Protein AF-A0A3Q0FCJ5-F1 (afdb_monomer)

Organism: Vigna radiata var. radiata (NCBI:txid3916)

Mean predicted aligned error: 19.79 Å

Sequence (267 aa):
MENKIVESIERLSPKETISISSEVVDFRGIGKVEKELIPLFEEFCSLYPSLIDIKKKRSRRFIEWAFTALGRVLHFLNTKKEGDMDDDACNYLQTLWEELEISGFDLSWLKPRVDRALEMKKLEKDMTNLEMEVKTSMTKLIEAKVNLEITRRLVKLKESFEECDLDAEIRYDLVKRISHKETLEDAFEISAVRVTEAVKDKVEHLKEKLAMVQSDLDEALKVNSKLNIELQDLGVAHADCEKKQEDLATQLRLFSLFDSGFRTATF

Solvent-accessible surface area (backbone atoms only — not comparable to full-atom values): 15454 Å² total; per-residue (Å²): 135,85,91,76,90,87,84,81,82,82,88,85,80,80,83,77,70,75,80,68,79,70,54,60,40,69,51,93,82,43,36,69,37,52,53,86,44,47,65,58,49,56,53,48,44,68,78,39,56,70,68,59,57,58,64,80,82,53,55,60,71,57,47,25,50,38,53,46,33,47,44,52,45,52,50,47,65,74,68,53,51,91,87,71,62,48,72,68,54,45,54,49,51,50,52,38,46,60,59,33,62,74,58,71,66,90,48,80,85,53,46,65,60,52,52,49,64,55,46,52,51,53,52,52,53,52,49,55,52,49,52,52,52,50,54,53,50,52,52,53,52,52,52,52,53,52,51,51,52,53,51,52,52,52,51,55,53,55,72,67,58,70,91,67,95,65,57,72,70,57,47,54,56,47,51,54,50,49,53,55,44,53,58,49,51,54,52,48,51,56,50,50,52,53,52,52,50,57,51,48,55,53,51,53,53,50,49,54,52,50,53,52,55,50,52,53,51,52,52,50,52,52,53,50,55,51,52,54,51,53,52,51,54,51,51,52,53,48,54,54,49,53,51,52,51,53,53,51,52,51,52,53,52,53,50,53,53,52,57,54,54,56,66,70,65,73,123

Radius of gyration: 37.6 Å; Cα contacts (8 Å, |Δi|>4): 79; chains: 1; bounding box: 104×60×112 Å

Foldseek 3Di:
DDPDDDPPPPDDDDPPPVPPPQQWDQAVLLGTEGPVCNVVCVVVCVVCVQLVVLVVPDDSVLSVQLVNLVSVLVCLLVPDDLVNDDPVSLVVNVVSVVSNVVSPGPCVVVVVSNVVSNVSVVVVVVVVVVVVVVVVVVVVVVVVVVVVVVVVVVVVVVVVDDDDPDDPVVVVVVVVVVVVVVVVVVVVVVVVVVVVVVVVVVVVVVVVVVVVVVVVVVVVVVVVVVVVVVVVVVVVVVVVVVVVVVVVVVVVVVVVVVVVVVVVPPD

Secondary structure (DSSP, 8-state):
----SSSSSSS-S----------EEE-TTS-EEEGGGHHHHHHHHHH-THHHHGGGTS-HHHHHHHHHHHHHHHHHHHHS-TTS--HHHHHHHHHHHHHHHTT----TTTHHHHHHHHHHHHHHHHHHHHHHHHHHHHHHHHHHHHHHHHHHHHHHHHHT-------HHHHHHHHHHHHHHHHHHHHHHHHHHHHHHHHHHHHHHHHHHHHHHHHHHHHHHHHHHHHHHHHHHHHHHHHHHHHHHHHHHHHHHHHHHHHHHHHHS--

Structure (mmCIF, N/CA/C/O backbone):
data_AF-A0A3Q0FCJ5-F1
#
_entry.id   AF-A0A3Q0FCJ5-F1
#
loop_
_atom_site.group_PDB
_atom_site.id
_atom_site.type_symbol
_atom_site.label_atom_id
_atom_site.label_alt_id
_atom_site.label_comp_id
_atom_site.label_asym_id
_atom_site.label_entity_id
_atom_site.label_seq_id
_atom_site.pdbx_PDB_ins_code
_atom_site.Cartn_x
_atom_site.Cartn_y
_atom_site.Cartn_z
_atom_site.occupancy
_atom_site.B_iso_or_equiv
_atom_site.auth_seq_id
_atom_site.auth_comp_id
_atom_site.auth_asym_id
_atom_site.auth_atom_id
_atom_site.pdbx_PDB_model_num
ATOM 1 N N . MET A 1 1 ? 37.393 49.132 10.619 1.00 38.38 1 MET A N 1
ATOM 2 C CA . MET A 1 1 ? 37.462 48.737 9.201 1.00 38.38 1 MET A CA 1
ATOM 3 C C . MET A 1 1 ? 37.761 47.253 9.174 1.00 38.38 1 MET A C 1
ATOM 5 O O . MET A 1 1 ? 38.783 46.856 9.704 1.00 38.38 1 MET A O 1
ATOM 9 N N . GLU A 1 2 ? 36.795 46.485 8.671 1.00 39.25 2 GLU A N 1
ATOM 10 C CA . GLU A 1 2 ? 36.976 45.182 8.017 1.00 39.25 2 GLU A CA 1
ATOM 11 C C . GLU A 1 2 ? 37.691 44.067 8.798 1.00 39.25 2 GLU A C 1
ATOM 13 O O . GLU A 1 2 ? 38.848 43.757 8.566 1.00 39.25 2 GLU A O 1
ATOM 18 N N . ASN A 1 3 ? 36.921 43.368 9.635 1.00 36.72 3 ASN A N 1
ATOM 19 C CA . ASN A 1 3 ? 36.887 41.905 9.576 1.00 36.72 3 ASN A CA 1
ATOM 20 C C . ASN A 1 3 ? 35.417 41.483 9.540 1.00 36.72 3 ASN A C 1
ATOM 22 O O . ASN A 1 3 ? 34.730 41.334 10.548 1.00 36.72 3 ASN A O 1
ATOM 26 N N . LYS A 1 4 ? 34.932 41.478 8.298 1.00 40.50 4 LYS A N 1
ATOM 27 C CA . LYS A 1 4 ? 33.589 41.174 7.826 1.00 40.50 4 LYS A CA 1
ATOM 28 C C . LYS A 1 4 ? 33.432 39.652 7.683 1.00 40.50 4 LYS A C 1
ATOM 30 O O . LYS A 1 4 ? 34.197 39.032 6.961 1.00 40.50 4 LYS A O 1
ATOM 35 N N . ILE A 1 5 ? 32.333 39.135 8.230 1.00 44.34 5 ILE A N 1
ATOM 36 C CA . ILE A 1 5 ? 31.401 38.244 7.513 1.00 44.34 5 ILE A CA 1
ATOM 37 C C . ILE A 1 5 ? 31.931 36.844 7.131 1.00 44.34 5 ILE A C 1
ATOM 39 O O . ILE A 1 5 ? 31.850 36.479 5.967 1.00 44.34 5 ILE A O 1
ATOM 43 N N . VAL A 1 6 ? 32.394 36.012 8.078 1.00 40.50 6 VAL A N 1
ATOM 44 C CA . VAL A 1 6 ? 32.468 34.540 7.843 1.00 40.50 6 VAL A CA 1
ATOM 45 C C . VAL A 1 6 ? 32.117 33.687 9.083 1.00 40.50 6 VAL A C 1
ATOM 47 O O . VAL A 1 6 ? 32.399 32.501 9.107 1.00 40.50 6 VAL A O 1
ATOM 50 N N . GLU A 1 7 ? 31.459 34.213 10.123 1.00 41.16 7 GLU A N 1
ATOM 51 C CA . GLU A 1 7 ? 31.161 33.370 11.306 1.00 41.16 7 GLU A CA 1
ATOM 52 C C . GLU A 1 7 ? 29.801 33.651 11.960 1.00 41.16 7 GLU A C 1
ATOM 54 O O . GLU A 1 7 ? 29.650 33.671 13.178 1.00 41.16 7 GLU A O 1
ATOM 59 N N . SER A 1 8 ? 28.773 33.927 11.153 1.00 38.16 8 SER A N 1
ATOM 60 C CA . SER A 1 8 ? 27.424 34.213 11.681 1.00 38.16 8 SER A CA 1
ATOM 61 C C . SER A 1 8 ? 26.276 33.641 10.844 1.00 38.16 8 SER A C 1
ATOM 63 O O . SER A 1 8 ? 25.183 34.194 10.854 1.00 38.16 8 SER A O 1
ATOM 65 N N . ILE A 1 9 ? 26.502 32.534 10.124 1.00 36.00 9 ILE A N 1
ATOM 66 C CA . ILE A 1 9 ? 25.425 31.817 9.403 1.00 36.00 9 ILE A CA 1
ATOM 67 C C . ILE A 1 9 ? 25.278 30.357 9.874 1.00 36.00 9 ILE A C 1
ATOM 69 O O . ILE A 1 9 ? 24.372 29.648 9.452 1.00 36.00 9 ILE A O 1
ATOM 73 N N . GLU A 1 10 ? 26.074 29.907 10.846 1.00 43.28 10 GLU A N 1
ATOM 74 C CA . GLU A 1 10 ? 25.721 28.707 11.601 1.00 43.28 10 GLU A CA 1
ATOM 75 C C . GLU A 1 10 ? 24.845 29.099 12.791 1.00 43.28 10 GLU A C 1
ATOM 77 O O . GLU A 1 10 ? 25.279 29.837 13.672 1.00 43.28 10 GLU A O 1
ATOM 82 N N . ARG A 1 11 ? 23.640 28.521 12.831 1.00 37.78 11 ARG A N 1
ATOM 83 C CA . ARG A 1 11 ? 22.616 28.614 13.889 1.00 37.78 11 ARG A CA 1
ATOM 84 C C . ARG A 1 11 ? 21.654 29.787 13.741 1.00 37.78 11 ARG A C 1
ATOM 86 O O . ARG A 1 11 ? 21.685 30.715 14.535 1.00 37.78 11 ARG A O 1
ATOM 93 N N . LEU A 1 12 ? 20.732 29.669 12.788 1.00 35.59 12 LEU A N 1
ATOM 94 C CA . LEU A 1 12 ? 19.336 30.095 12.954 1.00 35.59 12 LEU A CA 1
ATOM 95 C C . LEU A 1 12 ? 18.492 29.550 11.792 1.00 35.59 12 LEU A C 1
ATOM 97 O O . LEU A 1 12 ? 18.429 30.152 10.728 1.00 35.59 12 LEU A O 1
ATOM 101 N N . SER A 1 13 ? 17.839 28.408 12.008 1.00 35.84 13 SER A N 1
ATOM 102 C CA . SER A 1 13 ? 16.392 28.288 11.783 1.00 35.84 13 SER A CA 1
ATOM 103 C C . SER A 1 13 ? 15.873 27.000 12.441 1.00 35.84 13 SER A C 1
ATOM 105 O O . SER A 1 13 ? 16.618 26.019 12.507 1.00 35.84 13 SER A O 1
ATOM 107 N N . PRO A 1 14 ? 14.666 27.012 13.027 1.00 37.94 14 PRO A N 1
ATOM 108 C CA . PRO A 1 14 ? 14.339 26.196 14.181 1.00 37.94 14 PRO A CA 1
ATOM 109 C C . PRO A 1 14 ? 14.004 24.759 13.809 1.00 37.94 14 PRO A C 1
ATOM 111 O O . PRO A 1 14 ? 13.167 24.483 12.954 1.00 37.94 14 PRO A O 1
ATOM 114 N N . LYS A 1 15 ? 14.564 23.844 14.598 1.00 39.12 15 LYS A N 1
ATOM 115 C CA . LYS A 1 15 ? 13.846 22.649 15.024 1.00 39.12 15 LYS A CA 1
ATOM 116 C C . LYS A 1 15 ? 12.562 23.147 15.698 1.00 39.12 15 LYS A C 1
ATOM 118 O O . LYS A 1 15 ? 12.557 23.430 16.893 1.00 39.12 15 LYS A O 1
ATOM 123 N N . GLU A 1 16 ? 11.482 23.289 14.940 1.00 35.72 16 GLU A N 1
ATOM 124 C CA . GLU A 1 16 ? 10.131 23.257 15.496 1.00 35.72 16 GLU A CA 1
ATOM 125 C C . GLU A 1 16 ? 9.867 21.817 15.943 1.00 35.72 16 GLU A C 1
ATOM 127 O O . GLU A 1 16 ? 9.044 21.086 15.405 1.00 35.72 16 GLU A O 1
ATOM 132 N N . THR A 1 17 ? 10.598 21.381 16.968 1.00 34.72 17 THR A N 1
ATOM 133 C CA . THR A 1 17 ? 10.012 20.464 17.927 1.00 34.72 17 THR A CA 1
ATOM 134 C C . THR A 1 17 ? 8.916 21.275 18.582 1.00 34.72 17 THR A C 1
ATOM 136 O O . THR A 1 17 ? 9.180 22.051 19.504 1.00 34.72 17 THR A O 1
ATOM 139 N N . ILE A 1 18 ? 7.703 21.153 18.044 1.00 39.72 18 ILE A N 1
ATOM 140 C CA . ILE A 1 18 ? 6.492 21.476 18.776 1.00 39.72 18 ILE A CA 1
ATOM 141 C C . ILE A 1 18 ? 6.638 20.688 20.072 1.00 39.72 18 ILE A C 1
ATOM 143 O O . ILE A 1 18 ? 6.510 19.466 20.104 1.00 39.72 18 ILE A O 1
ATOM 147 N N . SER A 1 19 ? 7.029 21.391 21.130 1.00 41.56 19 SER A N 1
ATOM 148 C CA . SER A 1 19 ? 6.936 20.894 22.487 1.00 41.56 19 SER A CA 1
ATOM 149 C C . SER A 1 19 ? 5.443 20.892 22.782 1.00 41.56 19 SER A C 1
ATOM 151 O O . SER A 1 19 ? 4.912 21.812 23.403 1.00 41.56 19 SER A O 1
ATOM 153 N N . ILE A 1 20 ? 4.738 19.908 22.218 1.00 43.66 20 ILE A N 1
ATOM 154 C CA . ILE A 1 20 ? 3.407 19.550 22.665 1.00 43.66 20 ILE A CA 1
ATOM 155 C C . ILE A 1 20 ? 3.663 19.067 24.082 1.00 43.66 20 ILE A C 1
ATOM 157 O O . ILE A 1 20 ? 4.219 17.993 24.303 1.00 43.66 20 ILE A O 1
ATOM 161 N N . SER A 1 21 ? 3.352 19.914 25.057 1.00 46.16 21 SER A N 1
ATOM 162 C CA . SER A 1 21 ? 3.130 19.461 26.420 1.00 46.16 21 SER A CA 1
ATOM 163 C C . SER A 1 21 ? 1.997 18.444 26.327 1.00 46.16 21 SER A C 1
ATOM 165 O O . SER A 1 21 ? 0.831 18.836 26.371 1.00 46.16 21 SER A O 1
ATOM 167 N N . SER A 1 22 ? 2.335 17.170 26.102 1.00 61.16 22 SER A N 1
ATOM 168 C CA . SER A 1 22 ? 1.371 16.097 25.900 1.00 61.16 22 SER A CA 1
ATOM 169 C C . SER A 1 22 ? 0.693 15.827 27.234 1.00 61.16 22 SER A C 1
ATOM 171 O O . SER A 1 22 ? 1.134 15.057 28.087 1.00 61.16 22 SER A O 1
ATOM 173 N N . GLU A 1 23 ? -0.376 16.578 27.469 1.00 81.62 23 GLU A N 1
ATOM 174 C CA . GLU A 1 23 ? -1.250 16.373 28.605 1.00 81.62 23 GLU A CA 1
ATOM 175 C C . GLU A 1 23 ? -1.801 14.948 28.489 1.00 81.62 23 GLU A C 1
ATOM 177 O O . GLU A 1 23 ? -2.526 14.618 27.549 1.00 81.62 23 GLU A O 1
ATOM 182 N N . VAL A 1 24 ? -1.398 14.077 29.412 1.00 83.06 24 VAL A N 1
ATOM 183 C CA . VAL A 1 24 ? -1.887 12.700 29.472 1.00 83.06 24 VAL A CA 1
ATOM 184 C C . VAL A 1 24 ? -3.067 12.620 30.429 1.00 83.06 24 VAL A C 1
ATOM 186 O O . VAL A 1 24 ? -2.979 13.043 31.584 1.00 83.06 24 VAL A O 1
ATOM 189 N N . VAL A 1 25 ? -4.174 12.057 29.960 1.00 85.25 25 VAL A N 1
ATOM 190 C CA . VAL A 1 25 ? -5.423 11.924 30.718 1.00 85.25 25 VAL A CA 1
ATOM 191 C C . VAL A 1 25 ? -5.829 10.455 30.808 1.00 85.25 25 VAL A C 1
ATOM 193 O O . VAL A 1 25 ? -5.440 9.639 29.974 1.00 85.25 25 VAL A O 1
ATOM 196 N N . ASP A 1 26 ? -6.566 10.090 31.859 1.00 84.94 26 ASP A N 1
ATOM 197 C CA . ASP A 1 26 ? -7.050 8.716 32.021 1.00 84.94 26 ASP A CA 1
ATOM 198 C C . ASP A 1 26 ? -8.264 8.468 31.118 1.00 84.94 26 ASP A C 1
ATOM 200 O O . ASP A 1 26 ? -9.309 9.103 31.275 1.00 84.94 26 ASP A O 1
ATOM 204 N N . PHE A 1 27 ? -8.140 7.532 30.179 1.00 83.06 27 PHE A N 1
ATOM 205 C CA . PHE A 1 27 ? -9.210 7.195 29.243 1.00 83.06 27 PHE A CA 1
ATOM 206 C C . PHE A 1 27 ? -10.042 6.011 29.747 1.00 83.06 27 PHE A C 1
ATOM 208 O O . PHE A 1 27 ? -9.627 4.863 29.638 1.00 83.06 27 PHE A O 1
ATOM 215 N N . ARG A 1 28 ? -11.238 6.238 30.310 1.00 79.19 28 ARG A N 1
ATOM 216 C CA . ARG A 1 28 ? -12.163 5.166 30.773 1.00 79.19 28 ARG A CA 1
ATOM 217 C C . ARG A 1 28 ? -11.493 4.071 31.635 1.00 79.19 28 ARG A C 1
ATOM 219 O O . ARG A 1 28 ? -11.847 2.888 31.539 1.00 79.19 28 ARG A O 1
ATOM 226 N N . GLY A 1 29 ? -10.500 4.434 32.448 1.00 75.56 29 GLY A N 1
ATOM 227 C CA . GLY A 1 29 ? -9.744 3.499 33.291 1.00 75.56 29 GLY A CA 1
ATOM 228 C C . GLY A 1 29 ? -8.831 2.534 32.521 1.00 75.56 29 GLY A C 1
ATOM 229 O O . GLY A 1 29 ? -8.406 1.524 33.080 1.00 75.56 29 GLY A O 1
ATOM 230 N N . ILE A 1 30 ? -8.568 2.804 31.238 1.00 74.81 30 ILE A N 1
ATOM 231 C CA . ILE A 1 30 ? -7.523 2.165 30.418 1.00 74.81 30 ILE A CA 1
ATOM 232 C C . ILE A 1 30 ? -6.156 2.680 30.862 1.00 74.81 30 ILE A C 1
ATOM 234 O O . ILE A 1 30 ? -5.190 1.934 30.775 1.00 74.81 30 ILE A O 1
ATOM 238 N N . GLY A 1 31 ? -6.109 3.889 31.430 1.00 79.00 31 GLY A N 1
ATOM 239 C CA . GLY A 1 31 ? -4.931 4.526 31.977 1.00 79.00 31 GLY A CA 1
ATOM 240 C C . GLY A 1 31 ? -4.498 5.758 31.191 1.00 79.00 31 GLY A C 1
ATOM 241 O O . GLY A 1 31 ? -5.275 6.310 30.413 1.00 79.00 31 GLY A O 1
ATOM 242 N N . LYS A 1 32 ? -3.280 6.239 31.462 1.00 85.12 32 LYS A N 1
ATOM 243 C CA . LYS A 1 32 ? -2.804 7.531 30.946 1.00 85.12 32 LYS A CA 1
ATOM 244 C C . LYS A 1 32 ? -2.479 7.438 29.456 1.00 85.12 32 LYS A C 1
ATOM 246 O O . LYS A 1 32 ? -1.529 6.755 29.088 1.00 85.12 32 LYS A O 1
ATOM 251 N N . VAL A 1 33 ? -3.229 8.166 28.637 1.00 83.31 33 VAL A N 1
ATOM 252 C CA . VAL A 1 33 ? -2.998 8.313 27.193 1.00 83.31 33 VAL A CA 1
ATOM 253 C C . VAL A 1 33 ? -2.965 9.790 26.820 1.00 83.31 33 VAL A C 1
ATOM 255 O O . VAL A 1 33 ? -3.477 10.633 27.557 1.00 83.31 33 VAL A O 1
ATOM 258 N N . GLU A 1 34 ? -2.345 10.120 25.692 1.00 84.88 34 GLU A N 1
ATOM 259 C CA . GLU A 1 34 ? -2.270 11.500 25.207 1.00 84.88 34 GLU A CA 1
ATOM 260 C C . GLU A 1 34 ? -3.674 12.033 24.890 1.00 84.88 34 GLU A C 1
ATOM 262 O O . GLU A 1 34 ? -4.483 11.370 24.236 1.00 84.88 34 GLU A O 1
ATOM 267 N N . LYS A 1 35 ? -3.975 13.242 25.371 1.00 85.56 35 LYS A N 1
ATOM 268 C CA . LYS A 1 35 ? -5.309 13.854 25.285 1.00 85.56 35 LYS A CA 1
ATOM 269 C C . LYS A 1 35 ? -5.819 14.028 23.855 1.00 85.56 35 LYS A C 1
ATOM 271 O O . LYS A 1 35 ? -7.018 13.915 23.622 1.00 85.56 35 LYS A O 1
ATOM 276 N N . GLU A 1 36 ? -4.922 14.252 22.904 1.00 83.19 36 GLU A N 1
ATOM 277 C CA . GLU A 1 36 ? -5.235 14.419 21.477 1.00 83.19 36 GLU A CA 1
ATOM 278 C C . GLU A 1 36 ? -5.792 13.139 20.841 1.00 83.19 36 GLU A C 1
ATOM 280 O O . GLU A 1 36 ? -6.535 13.196 19.863 1.00 83.19 36 GLU A O 1
ATOM 285 N N . LEU A 1 37 ? -5.491 11.982 21.432 1.00 82.88 37 LEU A N 1
ATOM 286 C CA . LEU A 1 37 ? -5.948 10.680 20.958 1.00 82.88 37 LEU A CA 1
ATOM 287 C C . LEU A 1 37 ? -7.309 10.289 21.535 1.00 82.88 37 LEU A C 1
ATOM 289 O O . LEU A 1 37 ? -7.940 9.367 21.023 1.00 82.88 37 LEU A O 1
ATOM 293 N N . ILE A 1 38 ? -7.780 10.978 22.582 1.00 85.25 38 ILE A N 1
ATOM 294 C CA . ILE A 1 38 ? -9.052 10.667 23.249 1.00 85.25 38 ILE A CA 1
ATOM 295 C C . ILE A 1 38 ? -10.224 10.670 22.258 1.00 85.25 38 ILE A C 1
ATOM 297 O O . ILE A 1 38 ? -10.934 9.666 22.231 1.00 85.25 38 ILE A O 1
ATOM 301 N N . PRO A 1 39 ? -10.422 11.703 21.410 1.00 85.50 39 PRO A N 1
ATOM 302 C CA . PRO A 1 39 ? -11.538 11.709 20.464 1.00 85.50 39 PRO A CA 1
ATOM 303 C C . PRO A 1 39 ? -11.470 10.541 19.473 1.00 85.50 39 PRO A C 1
ATOM 305 O O . PRO A 1 39 ? -12.480 9.889 19.223 1.00 85.50 39 PRO A O 1
ATOM 308 N N . LEU A 1 40 ? -10.267 10.221 18.976 1.00 82.56 40 LEU A N 1
ATOM 309 C CA . LEU A 1 40 ? -10.051 9.085 18.077 1.00 82.56 40 LEU A CA 1
ATOM 310 C C . LEU A 1 40 ? -10.405 7.768 18.772 1.00 82.56 40 LEU A C 1
ATOM 312 O O . LEU A 1 40 ? -11.107 6.933 18.209 1.00 82.56 40 LEU A O 1
ATOM 316 N N . PHE A 1 41 ? -9.960 7.574 20.014 1.00 85.50 41 PHE A N 1
ATOM 317 C CA . PHE A 1 41 ? -10.299 6.369 20.759 1.00 85.50 41 PHE A CA 1
ATOM 318 C C . PHE A 1 41 ? -11.792 6.263 21.063 1.00 85.50 41 PHE A C 1
ATOM 320 O O . PHE A 1 41 ? -12.309 5.149 21.051 1.00 85.50 41 PHE A O 1
ATOM 327 N N . GLU A 1 42 ? -12.499 7.365 21.323 1.00 85.81 42 GLU A N 1
ATOM 328 C CA . GLU A 1 42 ? -13.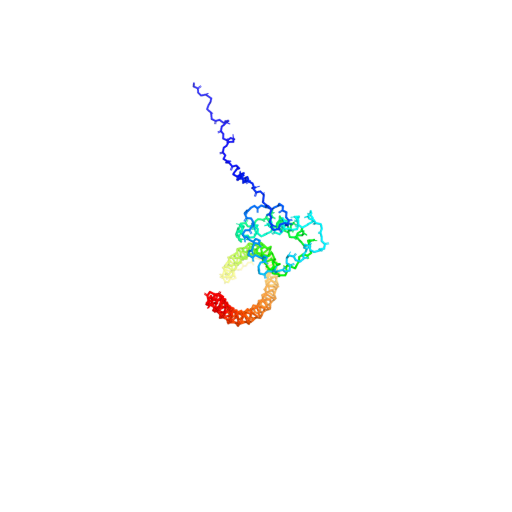954 7.331 21.516 1.00 85.81 42 GLU A CA 1
ATOM 329 C C . GLU A 1 42 ? -14.696 6.892 20.256 1.00 85.81 42 GLU A C 1
ATOM 331 O O . GLU A 1 42 ? -15.582 6.035 20.336 1.00 85.81 42 GLU A O 1
ATOM 336 N N . GLU A 1 43 ? -14.293 7.411 19.099 1.00 85.19 43 GLU A N 1
ATOM 337 C CA . GLU A 1 43 ? -14.835 7.011 17.804 1.00 85.19 43 GLU A CA 1
ATOM 338 C C . GLU A 1 43 ? -14.557 5.524 17.525 1.00 85.19 43 GLU A C 1
ATOM 340 O O . GLU A 1 43 ? -15.482 4.732 17.328 1.00 85.19 43 GLU A O 1
ATOM 345 N N . PHE A 1 44 ? -13.295 5.096 17.605 1.00 81.50 44 PHE A N 1
ATOM 346 C CA . PHE A 1 44 ? -12.916 3.721 17.278 1.00 81.50 44 PHE A CA 1
ATOM 347 C C . PHE A 1 44 ? -13.415 2.689 18.288 1.00 81.50 44 PHE A C 1
ATOM 349 O O . PHE A 1 44 ? -13.773 1.590 17.883 1.00 81.50 44 PHE A O 1
ATOM 356 N N . CYS A 1 45 ? -13.495 3.006 19.583 1.00 82.56 45 CYS A N 1
ATOM 357 C CA . CYS A 1 45 ? -14.085 2.087 20.563 1.00 82.56 45 CYS A CA 1
ATOM 358 C C . CYS A 1 45 ? -15.599 1.922 20.367 1.00 82.56 45 CYS A C 1
ATOM 360 O O . CYS A 1 45 ? -16.151 0.908 20.792 1.00 82.56 45 CYS A O 1
ATOM 362 N N . SER A 1 46 ? -16.262 2.900 19.741 1.00 84.19 46 SER A N 1
ATOM 363 C CA . SER A 1 46 ? -17.675 2.796 19.365 1.00 84.19 46 SER A CA 1
ATOM 364 C C . SER A 1 46 ? -17.851 1.921 18.122 1.00 84.19 46 SER A C 1
ATOM 366 O O . SER A 1 46 ? -18.741 1.074 18.094 1.00 84.19 46 SER A O 1
ATOM 368 N N . LEU A 1 47 ? -16.969 2.077 17.128 1.00 82.62 47 LEU A N 1
ATOM 369 C CA . LEU A 1 47 ? -16.970 1.284 15.891 1.00 82.62 47 LEU A CA 1
ATOM 370 C C . LEU A 1 47 ? -16.490 -0.160 16.098 1.00 82.62 47 LEU A C 1
ATOM 372 O O . LEU A 1 47 ? -16.998 -1.084 15.468 1.00 82.62 47 LEU A O 1
ATOM 376 N N . TYR A 1 48 ? -15.534 -0.362 17.005 1.00 83.88 48 TYR A N 1
ATOM 377 C CA . TYR A 1 48 ? -14.888 -1.645 17.272 1.00 83.88 48 TYR A CA 1
ATOM 378 C C . TYR A 1 48 ? -14.932 -1.970 18.774 1.00 83.88 48 TYR A C 1
ATOM 380 O O . TYR A 1 48 ? -13.920 -1.858 19.476 1.00 83.88 48 TYR A O 1
ATOM 388 N N . PRO A 1 49 ? -16.091 -2.420 19.297 1.00 80.62 49 PRO A N 1
ATOM 389 C CA . PRO A 1 49 ? -16.252 -2.735 20.720 1.00 80.62 49 PRO A CA 1
ATOM 390 C C . PRO A 1 49 ? -15.271 -3.799 21.241 1.00 80.62 49 PRO A C 1
ATOM 392 O O . PRO A 1 49 ? -14.947 -3.811 22.431 1.00 80.62 49 PRO A O 1
ATOM 395 N N . SER A 1 50 ? -14.749 -4.656 20.355 1.00 81.69 50 SER A N 1
ATOM 396 C CA . SER A 1 50 ? -13.727 -5.669 20.659 1.00 81.69 50 SER A CA 1
ATOM 397 C C . SER A 1 50 ? -12.432 -5.073 21.229 1.00 81.69 50 SER A C 1
ATOM 399 O O . SER A 1 50 ? -11.741 -5.740 22.003 1.00 81.69 50 SER A O 1
ATOM 401 N N . LEU A 1 51 ? -12.125 -3.799 20.948 1.00 81.62 51 LEU A N 1
ATOM 402 C CA . LEU A 1 51 ? -10.984 -3.088 21.541 1.00 81.62 51 LEU A CA 1
ATOM 403 C C . LEU A 1 51 ? -11.103 -2.969 23.069 1.00 81.62 51 LEU A C 1
ATOM 405 O O . LEU A 1 51 ? -10.097 -2.931 23.776 1.00 81.62 51 LEU A O 1
ATOM 409 N N . ILE A 1 52 ? -12.323 -2.950 23.608 1.00 80.44 52 ILE A N 1
ATOM 410 C CA . ILE A 1 52 ? -12.569 -2.854 25.053 1.00 80.44 52 ILE A CA 1
ATOM 411 C C . ILE A 1 52 ? -12.406 -4.224 25.728 1.00 80.44 52 ILE A C 1
ATOM 413 O O . ILE A 1 52 ? -12.048 -4.298 26.909 1.00 80.44 52 ILE A O 1
ATOM 417 N N . ASP A 1 53 ? -12.609 -5.324 25.001 1.00 80.44 53 ASP A N 1
ATOM 418 C CA . ASP A 1 53 ? -12.560 -6.677 25.566 1.00 80.44 53 ASP A CA 1
ATOM 419 C C . ASP A 1 53 ? -11.172 -7.071 26.076 1.00 80.44 53 ASP A C 1
ATOM 421 O O . ASP A 1 53 ? -11.062 -7.860 27.024 1.00 80.44 53 ASP A O 1
ATOM 425 N N . ILE A 1 54 ? -10.113 -6.451 25.544 1.00 77.31 54 ILE A N 1
ATOM 426 C CA . ILE A 1 54 ? -8.736 -6.630 26.020 1.00 77.31 54 ILE A CA 1
ATOM 427 C C . ILE A 1 54 ? -8.596 -6.339 27.524 1.00 77.31 54 ILE A C 1
ATOM 429 O O . ILE A 1 54 ? -7.775 -6.955 28.214 1.00 77.31 54 ILE A O 1
ATOM 433 N N . LYS A 1 55 ? -9.453 -5.457 28.064 1.00 71.50 55 LYS A N 1
ATOM 434 C CA . LYS A 1 55 ? -9.451 -5.046 29.474 1.00 71.50 55 LYS A CA 1
ATOM 435 C C . LYS A 1 55 ? -9.772 -6.193 30.426 1.00 71.50 55 LYS A C 1
ATOM 437 O O . LYS A 1 55 ? -9.361 -6.159 31.581 1.00 71.50 55 LYS A O 1
ATOM 442 N N . LYS A 1 56 ? -10.496 -7.215 29.963 1.00 77.56 56 LYS A N 1
ATOM 443 C CA . LYS A 1 56 ? -10.996 -8.305 30.816 1.00 77.56 56 LYS A CA 1
ATOM 444 C C . LYS A 1 56 ? -9.912 -9.308 31.222 1.00 77.56 56 LYS A C 1
ATOM 446 O O . LYS A 1 56 ? -10.122 -10.061 32.167 1.00 77.56 56 LYS A O 1
ATOM 451 N N . LYS A 1 57 ? -8.780 -9.363 30.509 1.00 79.25 57 LYS A N 1
ATOM 452 C CA . LYS A 1 57 ? -7.784 -10.447 30.651 1.00 79.25 57 LYS A CA 1
ATOM 453 C C . LYS A 1 57 ? -6.354 -9.972 30.907 1.00 79.25 57 LYS A C 1
ATOM 455 O O . LYS A 1 57 ? -5.453 -10.804 30.981 1.00 79.25 57 LYS A O 1
ATOM 460 N N . ARG A 1 58 ? -6.111 -8.662 30.987 1.00 84.19 58 ARG A N 1
ATOM 461 C CA . ARG A 1 58 ? -4.757 -8.091 30.994 1.00 84.19 58 ARG A CA 1
ATOM 462 C C . ARG A 1 58 ? -4.579 -7.064 32.106 1.00 84.19 58 ARG A C 1
ATOM 464 O O . ARG A 1 58 ? -5.541 -6.517 32.633 1.00 84.19 58 ARG A O 1
ATOM 471 N N . SER A 1 59 ? -3.325 -6.827 32.485 1.00 88.06 59 SER A N 1
ATOM 472 C CA . SER A 1 59 ? -2.983 -5.826 33.495 1.00 88.06 59 SER A CA 1
ATOM 473 C C . SER A 1 59 ? -3.185 -4.411 32.951 1.00 88.06 59 SER A C 1
ATOM 475 O O . SER A 1 59 ? -3.056 -4.173 31.751 1.00 88.06 59 SER A O 1
ATOM 477 N N . ARG A 1 60 ? -3.419 -3.447 33.848 1.00 85.88 60 ARG A N 1
ATOM 478 C CA . ARG A 1 60 ? -3.530 -2.025 33.486 1.00 85.88 60 ARG A CA 1
ATOM 479 C C . ARG A 1 60 ? -2.330 -1.534 32.672 1.00 85.88 60 ARG A C 1
ATOM 481 O O . ARG A 1 60 ? -2.526 -0.902 31.651 1.00 85.88 60 ARG A O 1
ATOM 488 N N . ARG A 1 61 ? -1.102 -1.887 33.073 1.00 87.62 61 ARG A N 1
ATOM 489 C CA . ARG A 1 61 ? 0.123 -1.487 32.353 1.00 87.62 61 ARG A CA 1
ATOM 490 C C . ARG A 1 61 ? 0.150 -1.993 30.911 1.00 87.62 61 ARG A C 1
ATOM 492 O O . ARG A 1 61 ? 0.594 -1.281 30.022 1.00 87.62 61 ARG A O 1
ATOM 499 N N . PHE A 1 62 ? -0.318 -3.221 30.688 1.00 88.19 62 PHE A N 1
ATOM 500 C CA . PHE A 1 62 ? -0.396 -3.783 29.343 1.00 88.19 62 PHE A CA 1
ATOM 501 C C . PHE A 1 62 ? -1.444 -3.054 28.498 1.00 88.19 62 PHE A C 1
ATOM 503 O O . PHE A 1 62 ? -1.192 -2.738 27.343 1.00 88.19 62 PHE A O 1
ATOM 510 N N . ILE A 1 63 ? -2.603 -2.765 29.090 1.00 87.50 63 ILE A N 1
ATOM 511 C CA . ILE A 1 63 ? -3.692 -2.033 28.439 1.00 87.50 63 ILE A CA 1
ATOM 512 C C . ILE A 1 63 ? -3.242 -0.608 28.068 1.00 87.50 63 ILE A C 1
ATOM 514 O O . ILE A 1 63 ? -3.436 -0.195 26.929 1.00 87.50 63 ILE A O 1
ATOM 518 N N . GLU A 1 64 ? -2.583 0.106 28.986 1.00 88.56 64 GLU A N 1
ATOM 519 C CA . GLU A 1 64 ? -1.984 1.429 28.741 1.00 88.56 64 GLU A CA 1
ATOM 520 C C . GLU A 1 64 ? -1.018 1.390 27.554 1.00 88.56 64 GLU A C 1
ATOM 522 O O . GLU A 1 64 ? -1.127 2.201 26.634 1.00 88.56 64 GLU A O 1
ATOM 527 N N . TRP A 1 65 ? -0.103 0.418 27.545 1.00 89.94 65 TRP A N 1
ATOM 528 C CA . TRP A 1 65 ? 0.866 0.253 26.466 1.00 89.94 65 TRP A CA 1
ATOM 529 C C . TRP A 1 65 ? 0.194 -0.055 25.121 1.00 89.94 65 TRP A C 1
ATOM 531 O O . TRP A 1 65 ? 0.511 0.592 24.127 1.00 89.94 65 TRP A O 1
ATOM 541 N N . ALA A 1 66 ? -0.780 -0.969 25.096 1.00 90.19 66 ALA A N 1
ATOM 542 C CA . ALA A 1 66 ? -1.500 -1.350 23.883 1.00 90.19 66 ALA A CA 1
ATOM 543 C C . ALA A 1 66 ? -2.258 -0.166 23.263 1.00 90.19 66 ALA A C 1
ATOM 545 O O . ALA A 1 66 ? -2.151 0.083 22.063 1.00 90.19 66 ALA A O 1
ATOM 546 N N . PHE A 1 67 ? -2.987 0.601 24.079 1.00 88.75 67 PHE A N 1
ATOM 547 C CA . PHE A 1 67 ? -3.683 1.797 23.599 1.00 88.75 67 PHE A CA 1
ATOM 548 C C . PHE A 1 67 ? -2.710 2.904 23.191 1.00 88.75 67 PHE A C 1
ATOM 550 O O . PHE A 1 67 ? -2.961 3.597 22.211 1.00 88.75 67 PHE A O 1
ATOM 557 N N . THR A 1 68 ? -1.574 3.038 23.877 1.00 88.75 68 THR A N 1
ATOM 558 C CA . THR A 1 68 ? -0.522 3.981 23.470 1.00 88.75 68 THR A CA 1
ATOM 559 C C . THR A 1 68 ? 0.057 3.611 22.102 1.00 88.75 68 THR A C 1
ATOM 561 O O . THR A 1 68 ? 0.175 4.482 21.243 1.00 88.75 68 THR A O 1
ATOM 564 N N . ALA A 1 69 ? 0.369 2.333 21.863 1.00 92.12 69 ALA A N 1
ATOM 565 C CA . ALA A 1 69 ? 0.849 1.852 20.566 1.00 92.12 69 ALA A CA 1
ATOM 566 C C . ALA A 1 69 ? -0.190 2.093 19.457 1.00 92.12 69 ALA A C 1
ATOM 568 O O . ALA A 1 69 ? 0.138 2.656 18.411 1.00 92.12 69 ALA A O 1
ATOM 569 N N . LEU A 1 70 ? -1.463 1.771 19.720 1.00 91.81 70 LEU A N 1
ATOM 570 C CA . LEU A 1 70 ? -2.563 2.006 18.779 1.00 91.81 70 LEU A CA 1
ATOM 571 C C . LEU A 1 70 ? -2.690 3.491 18.431 1.00 91.81 70 LEU A C 1
ATOM 573 O O . LEU A 1 70 ? -2.792 3.864 17.264 1.00 91.81 70 LEU A O 1
ATOM 577 N N . GLY A 1 71 ? -2.640 4.337 19.455 1.00 90.25 71 GLY A N 1
ATOM 578 C CA . GLY A 1 71 ? -2.676 5.783 19.326 1.00 90.25 71 GLY A CA 1
ATOM 579 C C . GLY A 1 71 ? -1.581 6.337 18.428 1.00 90.25 71 GLY A C 1
ATOM 580 O O . GLY A 1 71 ? -1.862 7.154 17.556 1.00 90.25 71 GLY A O 1
ATOM 581 N N . ARG A 1 72 ? -0.347 5.849 18.590 1.00 91.38 72 ARG A N 1
ATOM 582 C CA . ARG A 1 72 ? 0.798 6.267 17.771 1.00 91.38 72 ARG A CA 1
ATOM 583 C C . ARG A 1 72 ? 0.622 5.909 16.301 1.00 91.38 72 ARG A C 1
ATOM 585 O O . ARG A 1 72 ? 0.871 6.763 15.454 1.00 91.38 72 ARG A O 1
ATOM 592 N N . VAL A 1 73 ? 0.157 4.695 15.995 1.00 93.44 73 VAL A N 1
ATOM 593 C CA . VAL A 1 73 ? -0.127 4.281 14.608 1.00 93.44 73 VAL A CA 1
ATOM 594 C C . VAL A 1 73 ? -1.223 5.159 14.003 1.00 93.44 73 VAL A C 1
ATOM 596 O O . VAL A 1 73 ? -1.056 5.688 12.906 1.00 93.44 73 VAL A O 1
ATOM 599 N N . LEU A 1 74 ? -2.326 5.370 14.725 1.00 90.12 74 LEU A N 1
ATOM 600 C CA . LEU A 1 74 ? -3.443 6.187 14.243 1.00 90.12 74 LEU A CA 1
ATOM 601 C C . LEU A 1 74 ? -3.043 7.643 14.018 1.00 90.12 74 LEU A C 1
ATOM 603 O O . LEU A 1 74 ? -3.363 8.220 12.980 1.00 90.12 74 LEU A O 1
ATOM 607 N N . HIS A 1 75 ? -2.319 8.226 14.970 1.00 88.75 75 HIS A N 1
ATOM 608 C CA . HIS A 1 75 ? -1.798 9.577 14.846 1.00 88.75 75 HIS A CA 1
ATOM 609 C C . HIS A 1 75 ? -0.878 9.699 13.634 1.00 88.75 75 HIS A C 1
ATOM 611 O O . HIS A 1 75 ? -1.027 10.627 12.840 1.00 88.75 75 HIS A O 1
ATOM 617 N N . PHE A 1 76 ? 0.036 8.744 13.450 1.00 90.69 76 PHE A N 1
ATOM 618 C CA . PHE A 1 76 ? 0.939 8.731 12.308 1.00 90.69 76 PHE A CA 1
ATOM 619 C C . PHE A 1 76 ? 0.168 8.705 10.981 1.00 90.69 76 PHE A C 1
ATOM 621 O O . PHE A 1 76 ? 0.383 9.573 10.140 1.00 90.69 76 PHE A O 1
ATOM 628 N N . LEU A 1 77 ? -0.788 7.784 10.821 1.00 88.94 77 LEU A N 1
ATOM 629 C CA . LEU A 1 77 ? -1.586 7.658 9.594 1.00 88.94 77 LEU A CA 1
ATOM 630 C C . LEU A 1 77 ? -2.504 8.861 9.324 1.00 88.94 77 LEU A C 1
ATOM 632 O O . LEU A 1 77 ? -2.856 9.109 8.175 1.00 88.94 77 LEU A O 1
ATOM 636 N N . ASN A 1 78 ? -2.926 9.586 10.363 1.00 84.88 78 ASN A N 1
ATOM 637 C CA . ASN A 1 78 ? -3.770 10.774 10.212 1.00 84.88 78 ASN A CA 1
ATOM 638 C C . ASN A 1 78 ? -2.964 12.053 9.940 1.00 84.88 78 ASN A C 1
ATOM 640 O O . ASN A 1 78 ? -3.505 12.998 9.368 1.00 84.88 78 ASN A O 1
ATOM 644 N N . THR A 1 79 ? -1.698 12.106 10.360 1.00 82.25 79 THR A N 1
ATOM 645 C CA . THR A 1 79 ? -0.852 13.304 10.222 1.00 82.25 79 THR A CA 1
ATOM 646 C C . THR A 1 79 ? 0.060 13.255 9.004 1.00 82.25 79 THR A C 1
ATOM 648 O O . THR A 1 79 ? 0.216 14.271 8.326 1.00 82.25 79 THR A O 1
ATOM 651 N N . LYS A 1 80 ? 0.640 12.093 8.685 1.00 78.69 80 LYS A N 1
ATOM 652 C CA . LYS A 1 80 ? 1.471 11.911 7.491 1.00 78.69 80 LYS A CA 1
ATOM 653 C C . LYS A 1 80 ? 0.585 11.690 6.273 1.00 78.69 80 LYS A C 1
ATOM 655 O O . LYS A 1 80 ? -0.122 10.690 6.172 1.00 78.69 80 LYS A O 1
ATOM 660 N N . LYS A 1 81 ? 0.643 12.627 5.327 1.00 70.88 81 LYS A N 1
ATOM 661 C CA . LYS A 1 81 ? 0.029 12.449 4.011 1.00 70.88 81 LYS A CA 1
ATOM 662 C C . LYS A 1 81 ? 0.863 11.484 3.177 1.00 70.88 81 LYS A C 1
ATOM 664 O O . LYS A 1 81 ? 2.075 11.388 3.338 1.00 70.88 81 LYS A O 1
ATOM 669 N N . GLU A 1 82 ? 0.192 10.836 2.235 1.00 63.91 82 GLU A N 1
ATOM 670 C CA . GLU A 1 82 ? 0.753 9.891 1.265 1.00 63.91 82 GLU A CA 1
ATOM 671 C C . GLU A 1 82 ? 2.018 10.401 0.530 1.00 63.91 82 GLU A C 1
ATOM 673 O O . GLU A 1 82 ? 2.885 9.605 0.192 1.00 63.91 82 GLU A O 1
ATOM 678 N N . GLY A 1 83 ? 2.170 11.721 0.345 1.00 64.44 83 GLY A N 1
ATOM 679 C CA . GLY A 1 83 ? 3.347 12.335 -0.291 1.00 64.44 83 GLY A CA 1
ATOM 680 C C . GLY A 1 83 ? 4.525 12.681 0.635 1.00 64.44 83 GLY A C 1
ATOM 681 O O . GLY A 1 83 ? 5.593 13.010 0.135 1.00 64.44 83 GLY A O 1
ATOM 682 N N . ASP A 1 84 ? 4.362 12.600 1.961 1.00 70.62 84 ASP A N 1
ATOM 683 C CA . ASP A 1 84 ? 5.388 12.988 2.952 1.00 70.62 84 ASP A CA 1
ATOM 684 C C . ASP A 1 84 ? 6.116 11.769 3.560 1.00 70.62 84 ASP A C 1
ATOM 686 O O . ASP A 1 84 ? 6.765 11.863 4.610 1.00 70.62 84 ASP A O 1
ATOM 690 N N . MET A 1 85 ? 5.963 10.594 2.944 1.00 79.75 85 MET A N 1
ATOM 691 C CA . MET A 1 85 ? 6.549 9.325 3.383 1.00 79.75 85 MET A CA 1
ATOM 692 C C . MET A 1 85 ? 7.958 9.135 2.802 1.00 79.75 85 MET A C 1
ATOM 694 O O . MET A 1 85 ? 8.148 8.762 1.640 1.00 79.75 85 MET A O 1
ATOM 698 N N . ASP A 1 86 ? 8.968 9.380 3.633 1.00 85.06 86 ASP A N 1
ATOM 699 C CA . ASP A 1 86 ? 10.353 8.975 3.392 1.00 85.06 86 ASP A CA 1
ATOM 700 C C . ASP A 1 86 ? 10.644 7.589 4.001 1.00 85.06 86 ASP A C 1
ATOM 702 O O . ASP A 1 86 ? 9.786 6.974 4.644 1.00 85.06 86 ASP A O 1
ATOM 706 N N . ASP A 1 87 ? 11.851 7.071 3.755 1.00 85.50 87 ASP A N 1
ATOM 707 C CA . ASP A 1 87 ? 12.263 5.741 4.221 1.00 85.50 87 ASP A CA 1
ATOM 708 C C . ASP A 1 87 ? 12.239 5.651 5.756 1.00 85.50 87 ASP A C 1
ATOM 710 O O . ASP A 1 87 ? 11.792 4.650 6.317 1.00 85.50 87 ASP A O 1
ATOM 714 N N . ASP A 1 88 ? 12.648 6.720 6.442 1.00 88.75 88 ASP A N 1
ATOM 715 C CA . ASP A 1 88 ? 12.635 6.794 7.904 1.00 88.75 88 ASP A CA 1
ATOM 716 C C . ASP A 1 88 ? 11.207 6.747 8.457 1.00 88.75 88 ASP A C 1
ATOM 718 O O . ASP A 1 88 ? 10.935 6.035 9.426 1.00 88.75 88 ASP A O 1
ATOM 722 N N . ALA A 1 89 ? 10.266 7.445 7.822 1.00 89.75 89 ALA A N 1
ATOM 723 C CA . ALA A 1 89 ? 8.859 7.413 8.193 1.00 89.75 89 ALA A CA 1
ATOM 724 C C . ALA A 1 89 ? 8.223 6.040 7.939 1.00 89.75 89 ALA A C 1
ATOM 726 O O . ALA A 1 89 ? 7.457 5.574 8.783 1.00 89.75 89 ALA A O 1
ATOM 727 N N . CYS A 1 90 ? 8.566 5.370 6.835 1.00 89.88 90 CYS A N 1
ATOM 728 C CA . CYS A 1 90 ? 8.099 4.008 6.559 1.00 89.88 90 CYS A CA 1
ATOM 729 C C . CYS A 1 90 ? 8.632 3.013 7.601 1.00 89.88 90 CYS A C 1
ATOM 731 O O . CYS A 1 90 ? 7.855 2.250 8.173 1.00 89.88 90 CYS A O 1
ATOM 733 N N . ASN A 1 91 ? 9.931 3.072 7.913 1.00 91.31 91 ASN A N 1
ATOM 734 C CA . ASN A 1 91 ? 10.552 2.234 8.944 1.00 91.31 91 ASN A CA 1
ATOM 735 C C . ASN A 1 91 ? 9.944 2.495 10.329 1.00 91.31 91 ASN A C 1
ATOM 737 O O . ASN A 1 91 ? 9.704 1.566 11.105 1.00 91.31 91 ASN A O 1
ATOM 741 N N . TYR A 1 92 ? 9.662 3.762 10.639 1.00 92.75 92 TYR A N 1
ATOM 742 C CA . TYR A 1 92 ? 9.018 4.140 11.890 1.00 92.75 92 TYR A CA 1
ATOM 743 C C . TYR A 1 92 ? 7.582 3.611 11.973 1.00 92.75 92 TYR A C 1
ATOM 745 O O . TYR A 1 92 ? 7.222 3.008 12.982 1.00 92.75 92 TYR A O 1
ATOM 753 N N . LEU A 1 93 ? 6.781 3.753 10.910 1.00 93.56 93 LEU A N 1
ATOM 754 C CA . LEU A 1 93 ? 5.433 3.180 10.850 1.00 93.56 93 LEU A CA 1
ATOM 755 C C . LEU A 1 93 ? 5.462 1.659 10.999 1.00 93.56 93 LEU A C 1
ATOM 757 O O . LEU A 1 93 ? 4.655 1.110 11.745 1.00 93.56 93 LEU A O 1
ATOM 761 N N . GLN A 1 94 ? 6.395 0.988 10.326 1.00 94.00 94 GLN A N 1
ATOM 762 C CA . GLN A 1 94 ? 6.550 -0.457 10.432 1.00 94.00 94 GLN A CA 1
ATOM 763 C C . GLN A 1 94 ? 6.878 -0.879 11.870 1.00 94.00 94 GLN A C 1
ATOM 765 O O . GLN A 1 94 ? 6.231 -1.775 12.404 1.00 94.00 94 GLN A O 1
ATOM 770 N N . THR A 1 95 ? 7.792 -0.170 12.536 1.00 94.62 95 THR A N 1
ATOM 771 C CA . THR A 1 95 ? 8.118 -0.416 13.950 1.00 94.62 95 THR A CA 1
ATOM 772 C C . THR A 1 95 ? 6.888 -0.240 14.846 1.00 94.62 95 THR A C 1
ATOM 774 O O . THR A 1 95 ? 6.588 -1.102 15.669 1.00 94.62 95 THR A O 1
ATOM 777 N N . LEU A 1 96 ? 6.133 0.852 14.669 1.00 94.38 96 LEU A N 1
ATOM 778 C CA . LEU A 1 96 ? 4.906 1.098 15.434 1.00 94.38 96 LEU A CA 1
ATOM 779 C C . LEU A 1 96 ? 3.839 0.022 15.188 1.00 94.38 96 LEU A C 1
ATOM 781 O O . LEU A 1 96 ? 3.102 -0.341 16.106 1.00 94.38 96 LEU A O 1
ATOM 785 N N . TRP A 1 97 ? 3.740 -0.476 13.955 1.00 95.75 97 TRP A N 1
ATOM 786 C CA . TRP A 1 97 ? 2.810 -1.537 13.592 1.00 95.75 97 TRP A CA 1
ATOM 787 C C . TRP A 1 97 ? 3.182 -2.872 14.242 1.00 95.75 97 TRP A C 1
ATOM 789 O O . TRP A 1 97 ? 2.324 -3.498 14.860 1.00 95.75 97 TRP A O 1
ATOM 799 N N . GLU A 1 98 ? 4.453 -3.269 14.186 1.00 94.19 98 GLU A N 1
ATOM 800 C CA . GLU A 1 98 ? 4.956 -4.492 14.827 1.00 94.19 98 GLU A CA 1
ATOM 801 C C . GLU A 1 98 ? 4.755 -4.453 16.354 1.00 94.19 98 GLU A C 1
ATOM 803 O O . GLU A 1 98 ? 4.324 -5.439 16.958 1.00 94.19 98 GLU A O 1
ATOM 808 N N . GLU A 1 99 ? 4.987 -3.296 16.989 1.00 93.62 99 GLU A N 1
ATOM 809 C CA . GLU A 1 99 ? 4.653 -3.082 18.403 1.00 93.62 99 GLU A CA 1
ATOM 810 C C . GLU A 1 99 ? 3.149 -3.272 18.656 1.00 93.62 99 GLU A C 1
ATOM 812 O O . GLU A 1 99 ? 2.746 -3.952 19.602 1.00 93.62 99 GLU A O 1
ATOM 817 N N . LEU A 1 100 ? 2.297 -2.707 17.800 1.00 93.81 100 LEU A N 1
ATOM 818 C CA . LEU A 1 100 ? 0.850 -2.813 17.940 1.00 93.81 100 LEU A CA 1
ATOM 819 C C . LEU A 1 100 ? 0.341 -4.248 17.737 1.00 93.81 100 LEU A C 1
ATOM 821 O O . LEU A 1 100 ? -0.569 -4.664 18.453 1.00 93.81 100 LEU A O 1
ATOM 825 N N . GLU A 1 101 ? 0.914 -5.038 16.834 1.00 92.44 101 GLU A N 1
ATOM 826 C CA . GLU A 1 101 ? 0.477 -6.421 16.582 1.00 92.44 101 GLU A CA 1
ATOM 827 C C . GLU A 1 101 ? 0.600 -7.318 17.827 1.00 92.44 101 GLU A C 1
ATOM 829 O O . GLU A 1 101 ? -0.249 -8.181 18.073 1.00 92.44 101 GLU A O 1
ATOM 834 N N . ILE A 1 102 ? 1.580 -7.054 18.695 1.00 90.25 102 ILE A N 1
ATOM 835 C CA . ILE A 1 102 ? 1.785 -7.792 19.956 1.00 90.25 102 ILE A CA 1
ATOM 836 C C . ILE A 1 102 ? 0.643 -7.543 20.962 1.00 90.25 102 ILE A C 1
ATOM 838 O O . ILE A 1 102 ? 0.421 -8.340 21.884 1.00 90.25 102 ILE A O 1
ATOM 842 N N . SER A 1 103 ? -0.118 -6.457 20.798 1.00 84.00 103 SER A N 1
ATOM 843 C CA . SER A 1 103 ? -1.215 -6.101 21.704 1.00 84.00 103 SER A CA 1
ATOM 844 C C . SER A 1 103 ? -2.335 -7.150 21.734 1.00 84.00 103 SER A C 1
ATOM 846 O O . SER A 1 103 ? -2.971 -7.332 22.774 1.00 84.00 103 SER A O 1
ATOM 848 N N . GLY A 1 104 ? -2.541 -7.893 20.642 1.00 82.06 104 GLY A N 1
ATOM 849 C CA . GLY A 1 104 ? -3.629 -8.864 20.511 1.00 82.06 104 GLY A CA 1
ATOM 850 C C . GLY A 1 104 ? -4.998 -8.239 20.222 1.00 82.06 104 GLY A C 1
ATOM 851 O O . GLY A 1 104 ? -6.017 -8.883 20.478 1.00 82.06 104 GLY A O 1
ATOM 852 N N . PHE A 1 105 ? -5.035 -6.997 19.730 1.00 85.62 105 PHE A N 1
ATOM 853 C CA . PHE A 1 105 ? -6.238 -6.422 19.129 1.00 85.62 105 PHE A CA 1
ATOM 854 C C . PHE A 1 105 ? -6.613 -7.139 17.827 1.00 85.62 105 PHE A C 1
ATOM 856 O O . PHE A 1 105 ? -5.755 -7.656 17.115 1.00 85.62 105 PHE A O 1
ATOM 863 N N . ASP A 1 106 ? -7.902 -7.106 17.485 1.00 87.38 106 ASP A N 1
ATOM 864 C CA . ASP A 1 106 ? -8.313 -7.334 16.103 1.00 87.38 106 ASP A CA 1
ATOM 865 C C . ASP A 1 106 ? -8.000 -6.074 15.287 1.00 87.38 106 ASP A C 1
ATOM 867 O O . ASP A 1 106 ? -8.644 -5.032 15.437 1.00 87.38 106 ASP A O 1
ATOM 871 N N . LEU A 1 107 ? -6.958 -6.169 14.463 1.00 89.62 107 LEU A N 1
ATOM 872 C CA . LEU A 1 107 ? -6.430 -5.072 13.655 1.00 89.62 107 LEU A CA 1
ATOM 873 C C . LEU A 1 107 ? -6.839 -5.175 12.180 1.00 89.62 107 LEU A C 1
ATOM 875 O O . LEU A 1 107 ? -6.320 -4.428 11.347 1.00 89.62 107 LEU A O 1
ATOM 879 N N . SER A 1 108 ? -7.778 -6.065 11.842 1.00 89.12 108 SER A N 1
ATOM 880 C CA . SER A 1 108 ? -8.214 -6.319 10.460 1.00 89.12 108 SER A CA 1
ATOM 881 C C . SER A 1 108 ? -8.720 -5.056 9.749 1.00 89.12 108 SER A C 1
ATOM 883 O O . SER A 1 108 ? -8.563 -4.916 8.541 1.00 89.12 108 SER A O 1
ATOM 885 N N . TRP A 1 109 ? -9.281 -4.104 10.500 1.00 88.88 109 TRP A N 1
ATOM 886 C CA . TRP A 1 109 ? -9.770 -2.821 9.986 1.00 88.88 109 TRP A CA 1
ATOM 887 C C . TRP A 1 109 ? -8.660 -1.784 9.743 1.00 88.88 109 TRP A C 1
ATOM 889 O O . TRP A 1 109 ? -8.826 -0.879 8.925 1.00 88.88 109 TRP A O 1
ATOM 899 N N . LEU A 1 110 ? -7.531 -1.895 10.448 1.00 90.88 110 LEU A N 1
ATOM 900 C CA . LEU A 1 110 ? -6.421 -0.942 10.370 1.00 90.88 110 LEU A CA 1
ATOM 901 C C . LEU A 1 110 ? -5.340 -1.412 9.394 1.00 90.88 110 LEU A C 1
ATOM 903 O O . LEU A 1 110 ? -4.739 -0.594 8.695 1.00 90.88 110 LEU A O 1
ATOM 907 N N . LYS A 1 111 ? -5.148 -2.730 9.297 1.00 92.81 111 LYS A N 1
ATOM 908 C CA . LYS A 1 111 ? -4.122 -3.359 8.464 1.00 92.81 111 LYS A CA 1
ATOM 909 C C . LYS A 1 111 ? -4.123 -2.871 7.005 1.00 92.81 111 LYS A C 1
ATOM 911 O O . LYS A 1 111 ? -3.064 -2.445 6.554 1.00 92.81 111 LYS A O 1
ATOM 916 N N . PRO A 1 112 ? -5.262 -2.793 6.285 1.00 91.25 112 PRO A N 1
ATOM 917 C CA . PRO A 1 112 ? -5.259 -2.328 4.895 1.00 91.25 112 PRO A CA 1
ATOM 918 C C . PRO A 1 112 ? -4.766 -0.885 4.723 1.00 91.25 112 PRO A C 1
ATOM 920 O O . PRO A 1 112 ? -4.223 -0.536 3.676 1.00 91.25 112 PRO A O 1
ATOM 923 N N . ARG A 1 113 ? -4.958 -0.023 5.733 1.00 90.00 113 ARG A N 1
ATOM 924 C CA . ARG A 1 113 ? -4.469 1.365 5.698 1.00 90.00 113 ARG A CA 1
ATOM 925 C C . ARG A 1 113 ? -2.957 1.424 5.900 1.00 90.00 113 ARG A C 1
ATOM 927 O O . ARG A 1 113 ? -2.302 2.220 5.236 1.00 90.00 113 ARG A O 1
ATOM 934 N N . VAL A 1 114 ? -2.420 0.587 6.788 1.00 91.69 114 VAL A N 1
ATOM 935 C CA . VAL A 1 114 ? -0.974 0.479 7.033 1.00 91.69 114 VAL A CA 1
ATOM 936 C C . VAL A 1 114 ? -0.265 -0.121 5.825 1.00 91.69 114 VAL A C 1
ATOM 938 O O . VAL A 1 114 ? 0.711 0.457 5.356 1.00 91.69 114 VAL A O 1
ATOM 941 N N . ASP A 1 115 ? -0.794 -1.214 5.272 1.00 91.38 115 ASP A N 1
ATOM 942 C CA . ASP A 1 115 ? -0.222 -1.867 4.092 1.00 91.38 115 ASP A CA 1
ATOM 943 C C . ASP A 1 115 ? -0.170 -0.880 2.910 1.00 91.38 115 ASP A C 1
ATOM 945 O O . ASP A 1 115 ? 0.893 -0.673 2.330 1.00 91.38 115 ASP A O 1
ATOM 949 N N . ARG A 1 116 ? -1.265 -0.152 2.636 1.00 87.94 116 ARG A N 1
ATOM 950 C CA . ARG A 1 116 ? -1.295 0.891 1.592 1.00 87.94 116 ARG A CA 1
ATOM 951 C C . ARG A 1 116 ? -0.242 1.979 1.811 1.00 87.94 116 ARG A C 1
ATOM 953 O O . ARG A 1 116 ? 0.420 2.394 0.862 1.00 87.94 116 ARG A O 1
ATOM 960 N N . ALA A 1 117 ? -0.104 2.450 3.049 1.00 87.50 117 ALA A N 1
ATOM 961 C CA . ALA A 1 117 ? 0.853 3.492 3.402 1.00 87.50 117 ALA A CA 1
ATOM 962 C C . ALA A 1 117 ? 2.307 3.053 3.142 1.00 87.50 117 ALA A C 1
ATOM 964 O O . ALA A 1 117 ? 3.111 3.854 2.669 1.00 87.50 117 ALA A O 1
ATOM 965 N N . LEU A 1 118 ? 2.629 1.780 3.389 1.00 88.50 118 LEU A N 1
ATOM 966 C CA . LEU A 1 118 ? 3.947 1.201 3.110 1.00 88.50 118 LEU A CA 1
ATOM 967 C C . LEU A 1 118 ? 4.149 0.890 1.613 1.00 88.50 118 LEU A C 1
ATOM 969 O O . LEU A 1 118 ? 5.243 1.076 1.075 1.00 88.50 118 LEU A O 1
ATOM 973 N N . GLU A 1 119 ? 3.104 0.448 0.912 1.00 85.06 119 GLU A N 1
ATOM 974 C CA . GLU A 1 119 ? 3.155 0.112 -0.517 1.00 85.06 119 GLU A CA 1
ATOM 975 C C . GLU A 1 119 ? 3.344 1.331 -1.420 1.00 85.06 119 GLU A C 1
ATOM 977 O O . GLU A 1 119 ? 4.025 1.242 -2.446 1.00 85.06 119 GLU A O 1
ATOM 982 N N . MET A 1 120 ? 2.790 2.483 -1.041 1.00 77.50 120 MET A N 1
ATOM 983 C CA . MET A 1 120 ? 2.877 3.696 -1.851 1.00 77.50 120 MET A CA 1
ATOM 984 C C . MET A 1 120 ? 4.324 4.127 -2.109 1.00 77.50 120 MET A C 1
ATOM 986 O O . MET A 1 120 ? 4.657 4.557 -3.215 1.00 77.50 120 MET A O 1
ATOM 990 N N . LYS A 1 121 ? 5.218 3.911 -1.136 1.00 73.69 121 LYS A N 1
ATOM 991 C CA . LYS A 1 121 ? 6.645 4.198 -1.307 1.00 73.69 121 LYS A CA 1
ATOM 992 C C 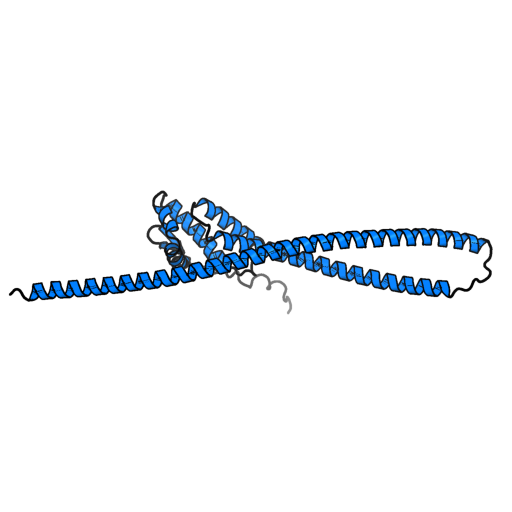. LYS A 1 121 ? 7.313 3.277 -2.323 1.00 73.69 121 LYS A C 1
ATOM 994 O O . LYS A 1 121 ? 8.134 3.713 -3.132 1.00 73.69 121 LYS A O 1
ATOM 999 N N . LYS A 1 122 ? 6.955 1.993 -2.299 1.00 79.19 122 LYS A N 1
ATOM 1000 C CA . LYS A 1 122 ? 7.454 1.016 -3.271 1.00 79.19 122 LYS A CA 1
ATOM 1001 C C . LYS A 1 122 ? 7.045 1.420 -4.685 1.00 79.19 122 LYS A C 1
ATOM 1003 O O . LYS A 1 122 ? 7.885 1.420 -5.581 1.00 79.19 122 LYS A O 1
ATOM 1008 N N . LEU A 1 123 ? 5.795 1.849 -4.851 1.00 79.56 123 LEU A N 1
ATOM 1009 C CA . LEU A 1 123 ? 5.281 2.323 -6.131 1.00 79.56 123 LEU A CA 1
ATOM 1010 C C . LEU A 1 123 ? 6.007 3.587 -6.620 1.00 79.56 123 LEU A C 1
ATOM 1012 O O . LEU A 1 123 ? 6.332 3.682 -7.801 1.00 79.56 123 LEU A O 1
ATOM 1016 N N . GLU A 1 124 ? 6.321 4.530 -5.729 1.00 79.50 124 GLU A N 1
ATOM 1017 C CA . GLU A 1 124 ? 7.096 5.734 -6.065 1.00 79.50 124 GLU A CA 1
ATOM 1018 C C . GLU A 1 124 ? 8.514 5.384 -6.558 1.00 79.50 124 GLU A C 1
ATOM 1020 O O . GLU A 1 124 ? 8.989 5.897 -7.579 1.00 79.50 124 GLU A O 1
ATOM 1025 N N . LYS A 1 125 ? 9.189 4.452 -5.878 1.00 82.62 125 LYS A N 1
ATOM 1026 C CA . LYS A 1 125 ? 10.509 3.957 -6.292 1.00 82.62 125 LYS A CA 1
ATOM 1027 C C . LYS A 1 125 ? 10.456 3.233 -7.640 1.00 82.62 125 LYS A C 1
ATOM 1029 O O . LYS A 1 125 ? 11.324 3.435 -8.488 1.00 82.62 125 LYS A O 1
ATOM 1034 N N . ASP A 1 126 ? 9.433 2.418 -7.861 1.00 81.69 126 ASP A N 1
ATOM 1035 C CA . ASP A 1 126 ? 9.244 1.719 -9.131 1.00 81.69 126 ASP A CA 1
ATOM 1036 C C . ASP A 1 126 ? 8.945 2.709 -10.269 1.00 81.69 126 ASP A C 1
ATOM 1038 O O . ASP A 1 126 ? 9.496 2.576 -11.364 1.00 81.69 126 ASP A O 1
ATOM 1042 N N . MET A 1 127 ? 8.161 3.757 -10.003 1.00 83.19 127 MET A N 1
ATOM 1043 C CA . MET A 1 127 ? 7.861 4.810 -10.973 1.00 83.19 127 MET A CA 1
ATOM 1044 C C . MET A 1 127 ? 9.102 5.623 -11.359 1.00 83.19 127 MET A C 1
ATOM 1046 O O . MET A 1 127 ? 9.329 5.862 -12.545 1.00 83.19 127 MET A O 1
ATOM 1050 N N . THR A 1 128 ? 9.935 6.005 -10.390 1.00 88.00 128 THR A N 1
ATOM 1051 C CA . THR A 1 128 ? 11.190 6.733 -10.663 1.00 88.00 128 THR A CA 1
ATOM 1052 C C . THR A 1 128 ? 12.195 5.882 -11.443 1.00 88.00 128 THR A C 1
ATOM 1054 O O . THR A 1 128 ? 12.813 6.370 -12.393 1.00 88.00 128 THR A O 1
ATOM 1057 N N . ASN A 1 129 ? 12.320 4.593 -11.114 1.00 90.19 129 ASN A N 1
ATOM 1058 C CA . ASN A 1 129 ? 13.133 3.653 -11.888 1.00 90.19 129 ASN A CA 1
ATOM 1059 C C . ASN A 1 129 ? 12.631 3.529 -13.330 1.00 90.19 129 ASN A C 1
ATOM 1061 O O . ASN A 1 129 ? 13.418 3.647 -14.272 1.00 90.19 129 ASN A O 1
ATOM 1065 N N . LEU A 1 130 ? 11.319 3.356 -13.506 1.00 89.88 130 LEU A N 1
ATOM 1066 C CA . LEU A 1 130 ? 10.704 3.261 -14.824 1.00 89.88 130 LEU A CA 1
ATOM 1067 C C . LEU A 1 130 ? 10.944 4.537 -15.643 1.00 89.88 130 LEU A C 1
ATOM 1069 O O . LEU A 1 130 ? 11.301 4.458 -16.818 1.00 89.88 130 LEU A O 1
ATOM 1073 N N . GLU A 1 131 ? 10.832 5.716 -15.032 1.00 88.44 131 GLU A N 1
ATOM 1074 C CA . GLU A 1 131 ? 11.114 6.993 -15.694 1.00 88.44 131 GLU A CA 1
ATOM 1075 C C . GLU A 1 131 ? 12.565 7.073 -16.208 1.00 88.44 131 GLU A C 1
ATOM 1077 O O . GLU A 1 131 ? 12.809 7.520 -17.336 1.00 88.44 131 GLU A O 1
ATOM 1082 N N . MET A 1 132 ? 13.539 6.603 -15.421 1.00 92.88 132 MET A N 1
ATOM 1083 C CA . MET A 1 132 ? 14.943 6.533 -15.846 1.00 92.88 132 MET A CA 1
ATOM 1084 C C . MET A 1 132 ? 15.159 5.545 -16.999 1.00 92.88 132 MET A C 1
ATOM 1086 O O . MET A 1 132 ? 15.920 5.837 -17.931 1.00 92.88 132 MET A O 1
ATOM 1090 N N . GLU A 1 133 ? 14.488 4.394 -16.975 1.00 90.44 133 GLU A N 1
ATOM 1091 C CA . GLU A 1 133 ? 14.556 3.408 -18.057 1.00 90.44 133 GLU A CA 1
ATOM 1092 C C . GLU A 1 133 ? 13.964 3.949 -19.364 1.00 90.44 133 GLU A C 1
ATOM 1094 O O . GLU A 1 133 ? 14.563 3.771 -20.433 1.00 90.44 133 GLU A O 1
ATOM 1099 N N . VAL A 1 134 ? 12.841 4.673 -19.290 1.00 87.75 134 VAL A N 1
ATOM 1100 C CA . VAL A 1 134 ? 12.233 5.344 -20.449 1.00 87.75 134 VAL A CA 1
ATOM 1101 C C . VAL A 1 134 ? 13.185 6.388 -21.028 1.00 87.75 134 VAL A C 1
ATOM 1103 O O . VAL A 1 134 ? 13.453 6.362 -22.232 1.00 87.75 134 VAL A O 1
ATOM 1106 N N . LYS A 1 135 ? 13.754 7.268 -20.194 1.00 93.00 135 LYS A N 1
ATOM 1107 C CA . LYS A 1 135 ? 14.732 8.279 -20.641 1.00 93.00 135 LYS A CA 1
ATOM 1108 C C . LYS A 1 135 ? 15.937 7.631 -21.321 1.00 93.00 135 LYS A C 1
ATOM 1110 O O . LYS A 1 135 ? 16.340 8.053 -22.403 1.00 93.00 135 LYS A O 1
ATOM 1115 N N . THR A 1 136 ? 16.473 6.566 -20.730 1.00 93.44 136 THR A N 1
ATOM 1116 C CA . THR A 1 136 ? 17.605 5.813 -21.289 1.00 93.44 136 THR A CA 1
ATOM 1117 C C . THR A 1 136 ? 17.267 5.199 -22.647 1.00 93.44 136 THR A C 1
ATOM 1119 O O . THR A 1 136 ? 18.052 5.284 -23.594 1.00 93.44 136 THR A O 1
ATOM 1122 N N . SER A 1 137 ? 16.086 4.594 -22.760 1.00 85.88 137 SER A N 1
ATOM 1123 C CA . SER A 1 137 ? 15.617 3.966 -23.997 1.00 85.88 137 SER A CA 1
ATOM 1124 C C . SER A 1 137 ? 15.394 4.994 -25.106 1.00 85.88 137 SER A C 1
ATOM 1126 O O . SER A 1 137 ? 15.779 4.757 -26.250 1.00 85.88 137 SER A O 1
ATOM 1128 N N . MET A 1 138 ? 14.858 6.168 -24.763 1.00 87.75 138 MET A N 1
ATOM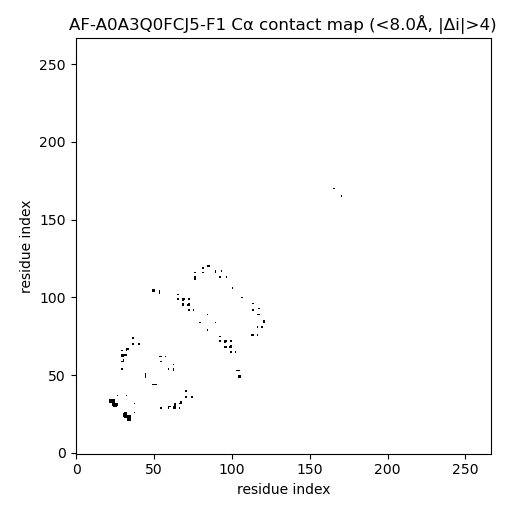 1129 C CA . MET A 1 138 ? 14.685 7.286 -25.691 1.00 87.75 138 MET A CA 1
ATOM 1130 C C . MET A 1 138 ? 16.029 7.755 -26.271 1.00 87.75 138 MET A C 1
ATOM 1132 O O . MET A 1 138 ? 16.144 7.939 -27.483 1.00 87.75 138 MET A O 1
ATOM 1136 N N . THR A 1 139 ? 17.068 7.881 -25.440 1.00 92.12 139 THR A N 1
ATOM 1137 C CA . THR A 1 139 ? 18.421 8.247 -25.894 1.00 92.12 139 THR A CA 1
ATOM 1138 C C . THR A 1 139 ? 18.989 7.223 -26.875 1.00 92.12 139 THR A C 1
ATOM 1140 O O . THR A 1 139 ? 19.454 7.598 -27.951 1.00 92.12 139 THR A O 1
ATOM 1143 N N . LYS A 1 140 ? 18.886 5.926 -26.554 1.00 90.94 140 LYS A N 1
ATOM 1144 C CA . LYS A 1 140 ? 19.342 4.841 -27.443 1.00 90.94 140 LYS A CA 1
ATOM 1145 C C . LYS A 1 140 ? 18.599 4.839 -28.780 1.00 90.94 140 LYS A C 1
ATOM 1147 O O . LYS A 1 140 ? 19.201 4.587 -29.820 1.00 90.94 140 LYS A O 1
ATOM 1152 N N . LEU A 1 141 ? 17.302 5.151 -28.771 1.00 89.06 141 LEU A N 1
ATOM 1153 C CA . LEU A 1 141 ? 16.500 5.260 -29.990 1.00 89.06 141 LEU A CA 1
ATOM 1154 C C . LEU A 1 141 ? 16.967 6.422 -30.878 1.00 89.06 141 LEU A C 1
ATOM 1156 O O . LEU A 1 141 ? 17.057 6.263 -32.097 1.00 89.06 141 LEU A O 1
ATOM 1160 N N . ILE A 1 142 ? 17.289 7.576 -30.287 1.00 89.62 142 ILE A N 1
ATOM 1161 C CA . ILE A 1 142 ? 17.832 8.728 -31.023 1.00 89.62 142 ILE A CA 1
ATOM 1162 C C . ILE A 1 142 ? 19.188 8.373 -31.644 1.00 89.62 142 ILE A C 1
ATOM 1164 O O . ILE A 1 142 ? 19.389 8.618 -32.834 1.00 89.62 142 ILE A O 1
ATOM 1168 N N . GLU A 1 143 ? 20.085 7.754 -30.877 1.00 89.25 143 GLU A N 1
ATOM 1169 C CA . GLU A 1 143 ? 21.398 7.308 -31.356 1.00 89.25 143 GLU A CA 1
ATOM 1170 C C . GLU A 1 143 ? 21.270 6.320 -32.525 1.00 89.25 143 GLU A C 1
ATOM 1172 O O . GLU A 1 143 ? 21.851 6.532 -33.591 1.00 89.25 143 GLU A O 1
ATOM 1177 N N . ALA A 1 144 ? 20.433 5.289 -32.375 1.00 85.50 144 ALA A N 1
ATOM 1178 C CA . ALA A 1 144 ? 20.178 4.311 -33.429 1.00 85.50 144 ALA A CA 1
ATOM 1179 C C . ALA A 1 144 ? 19.615 4.965 -34.702 1.00 85.50 144 ALA A C 1
ATOM 1181 O O . ALA A 1 144 ? 20.021 4.617 -35.812 1.00 85.50 144 ALA A O 1
ATOM 1182 N N . LYS A 1 145 ? 18.723 5.955 -34.562 1.00 82.44 145 LYS A N 1
ATOM 1183 C CA . LYS A 1 145 ? 18.157 6.698 -35.697 1.00 82.44 145 LYS A CA 1
ATOM 1184 C C . LYS A 1 145 ? 19.210 7.533 -36.431 1.00 82.44 145 LYS A C 1
ATOM 1186 O O . LYS A 1 145 ? 19.179 7.592 -37.661 1.00 82.44 145 LYS A O 1
ATOM 1191 N N . VAL A 1 146 ? 20.130 8.168 -35.703 1.00 87.19 146 VAL A N 1
ATOM 1192 C CA . VAL A 1 146 ? 21.252 8.914 -36.296 1.00 87.19 146 VAL A CA 1
ATOM 1193 C C . VAL A 1 146 ? 22.193 7.963 -37.031 1.00 87.19 146 VAL A C 1
ATOM 1195 O O . VAL A 1 146 ? 22.518 8.215 -38.192 1.00 87.19 146 VAL A O 1
ATOM 1198 N N . ASN A 1 147 ? 22.560 6.842 -36.408 1.00 83.25 147 ASN A N 1
ATOM 1199 C CA . ASN A 1 147 ? 23.420 5.831 -37.023 1.00 83.25 147 ASN A CA 1
ATOM 1200 C C . ASN A 1 147 ? 22.798 5.267 -38.306 1.00 83.25 147 ASN A C 1
ATOM 1202 O O . ASN A 1 147 ? 23.477 5.184 -39.326 1.00 83.25 147 ASN A O 1
ATOM 1206 N N . LEU A 1 148 ? 21.492 4.980 -38.302 1.00 81.50 148 LEU A N 1
ATOM 1207 C CA . LEU A 1 148 ? 20.762 4.531 -39.490 1.00 81.50 148 LEU A CA 1
ATOM 1208 C C . LEU A 1 148 ? 20.841 5.548 -40.640 1.00 81.50 148 LEU A C 1
ATOM 1210 O O . LEU A 1 148 ? 21.035 5.168 -41.794 1.00 81.50 148 LEU A O 1
ATOM 1214 N N . GLU A 1 149 ? 20.685 6.840 -40.349 1.00 81.31 149 GLU A N 1
ATOM 1215 C CA . GLU A 1 149 ? 20.761 7.894 -41.367 1.00 81.31 149 GLU A CA 1
ATOM 1216 C C . GLU A 1 149 ? 22.185 8.058 -41.919 1.00 81.31 149 GLU A C 1
ATOM 1218 O O . GLU A 1 149 ? 22.355 8.225 -43.129 1.00 81.31 149 GLU A O 1
ATOM 1223 N N . ILE A 1 150 ? 23.209 7.951 -41.066 1.00 83.38 150 ILE A N 1
ATOM 1224 C CA . ILE A 1 150 ? 24.615 7.933 -41.497 1.00 83.38 150 ILE A CA 1
ATOM 1225 C C . ILE A 1 150 ? 24.858 6.741 -42.428 1.00 83.38 150 ILE A C 1
ATOM 1227 O O . ILE A 1 150 ? 25.351 6.930 -43.541 1.00 83.38 150 ILE A O 1
ATOM 1231 N N . THR A 1 151 ? 24.446 5.536 -42.028 1.00 78.12 151 THR A N 1
ATOM 1232 C CA . THR A 1 151 ? 24.580 4.321 -42.844 1.00 78.12 151 THR A CA 1
ATOM 1233 C C . THR A 1 151 ? 23.863 4.470 -44.182 1.00 78.12 151 THR A C 1
ATOM 1235 O O . THR A 1 151 ? 24.456 4.210 -45.227 1.00 78.12 151 THR A O 1
ATOM 1238 N N . ARG A 1 152 ? 22.629 4.992 -44.191 1.00 82.88 152 ARG A N 1
ATOM 1239 C CA . ARG A 1 152 ? 21.869 5.255 -45.424 1.00 82.88 152 ARG A CA 1
ATOM 1240 C C . ARG A 1 152 ? 22.615 6.192 -46.377 1.00 82.88 152 ARG A C 1
ATOM 1242 O O . ARG A 1 152 ? 22.622 5.954 -47.584 1.00 82.88 152 ARG A O 1
ATOM 1249 N N . ARG A 1 153 ? 23.239 7.258 -45.865 1.00 76.56 153 ARG A N 1
ATOM 1250 C CA . ARG A 1 153 ? 24.043 8.184 -46.684 1.00 76.56 153 ARG A CA 1
ATOM 1251 C C . ARG A 1 153 ? 25.304 7.520 -47.229 1.00 76.56 153 ARG A C 1
ATOM 1253 O O . ARG A 1 153 ? 25.636 7.739 -48.389 1.00 76.56 153 ARG A O 1
ATOM 1260 N N . LEU A 1 154 ? 25.971 6.692 -46.426 1.00 71.50 154 LEU A N 1
ATOM 1261 C CA . LEU A 1 154 ? 27.154 5.944 -46.857 1.00 71.50 154 LEU A CA 1
ATOM 1262 C C . LEU A 1 154 ? 26.827 4.922 -47.955 1.00 71.50 154 LEU A C 1
ATOM 1264 O O . LEU A 1 154 ? 27.604 4.787 -48.8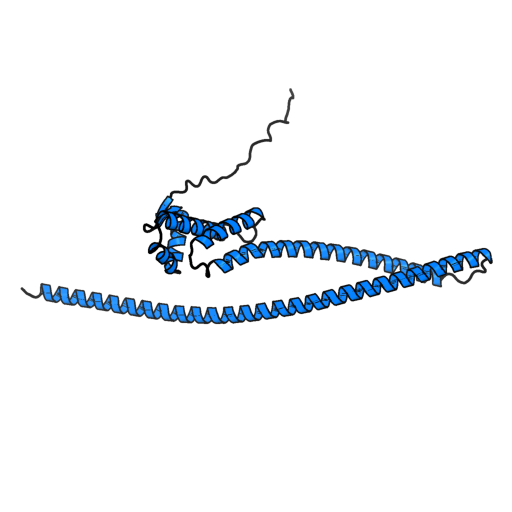97 1.00 71.50 154 LEU A O 1
ATOM 1268 N N . VAL A 1 155 ? 25.680 4.240 -47.870 1.00 75.94 155 VAL A N 1
ATOM 1269 C CA . VAL A 1 155 ? 25.208 3.315 -48.918 1.00 75.94 155 VAL A CA 1
ATOM 1270 C C . VAL A 1 155 ? 24.955 4.061 -50.227 1.00 75.94 155 VAL A C 1
ATOM 1272 O O . VAL A 1 155 ? 25.508 3.677 -51.252 1.00 75.94 155 VAL A O 1
ATOM 1275 N N . LYS A 1 156 ? 24.228 5.186 -50.187 1.00 76.19 156 LYS A N 1
ATOM 1276 C CA . LYS A 1 156 ? 23.998 6.019 -51.383 1.00 76.19 156 LYS A CA 1
ATOM 1277 C C . LYS A 1 156 ? 25.299 6.520 -52.015 1.00 76.19 156 LYS A C 1
ATOM 1279 O O . LYS A 1 156 ? 25.413 6.563 -53.234 1.00 76.19 156 LYS A O 1
ATOM 1284 N N . LEU A 1 157 ? 26.287 6.893 -51.196 1.00 72.06 157 LEU A N 1
ATOM 1285 C CA . LEU A 1 157 ? 27.598 7.314 -51.692 1.00 72.06 157 LEU A CA 1
ATOM 1286 C C . LEU A 1 157 ? 28.347 6.151 -52.368 1.00 72.06 157 LEU A C 1
ATOM 1288 O O . LEU A 1 157 ? 28.971 6.358 -53.405 1.00 72.06 157 LEU A O 1
ATOM 1292 N N . LYS A 1 158 ? 28.252 4.931 -51.820 1.00 68.62 158 LYS A N 1
ATOM 1293 C CA . LYS A 1 158 ? 28.827 3.716 -52.422 1.00 68.62 158 LYS A CA 1
ATOM 1294 C C . LYS A 1 158 ? 28.205 3.417 -53.788 1.00 68.62 158 LYS A C 1
ATOM 1296 O O . LYS A 1 158 ? 28.939 3.125 -54.719 1.00 68.62 158 LYS A O 1
ATOM 1301 N N . GLU A 1 159 ? 26.884 3.526 -53.913 1.00 69.12 159 GLU A N 1
ATOM 1302 C CA . GLU A 1 159 ? 26.171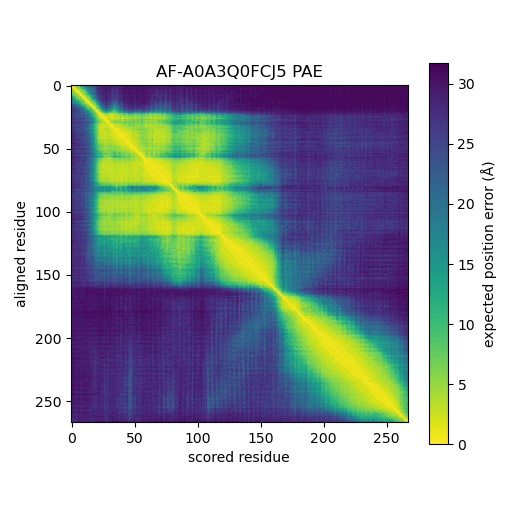 3.329 -55.186 1.00 69.12 159 GLU A CA 1
ATOM 1303 C C . GLU A 1 159 ? 26.537 4.388 -56.240 1.00 69.12 159 GLU A C 1
ATOM 1305 O O . GLU A 1 159 ? 26.483 4.106 -57.431 1.00 69.12 159 GLU A O 1
ATOM 1310 N N . SER A 1 160 ? 26.940 5.593 -55.815 1.00 55.62 160 SER A N 1
ATOM 1311 C CA . SER A 1 160 ? 27.398 6.664 -56.715 1.00 55.62 160 SER A CA 1
ATOM 1312 C C . SER A 1 160 ? 28.865 6.556 -57.153 1.00 55.62 160 SER A C 1
ATOM 1314 O O . SER A 1 160 ? 29.294 7.318 -58.018 1.00 55.62 160 SER A O 1
ATOM 1316 N N . PHE A 1 161 ? 29.645 5.642 -56.566 1.00 52.28 161 PHE A N 1
ATOM 1317 C CA . PHE A 1 161 ? 31.001 5.345 -57.024 1.00 52.28 161 PHE A CA 1
ATOM 1318 C C . PHE A 1 161 ? 30.929 4.32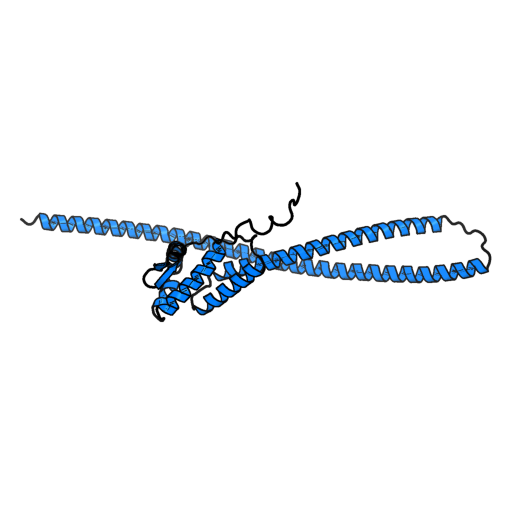7 -58.165 1.00 52.28 161 PHE A C 1
ATOM 1320 O O . PHE A 1 161 ? 30.898 3.118 -57.948 1.00 52.28 161 PHE A O 1
ATOM 1327 N N . GLU A 1 162 ? 30.882 4.844 -59.390 1.00 51.59 162 GLU A N 1
ATOM 1328 C CA . GLU A 1 162 ? 31.072 4.069 -60.613 1.00 51.59 162 GLU A CA 1
ATOM 1329 C C . GLU A 1 162 ? 32.505 3.503 -60.635 1.00 51.59 162 GLU A C 1
ATOM 1331 O O . GLU A 1 162 ? 33.453 4.147 -60.179 1.00 51.59 162 GLU A O 1
ATOM 1336 N N . GLU A 1 163 ? 32.638 2.259 -61.089 1.00 50.28 163 GLU A N 1
ATOM 1337 C CA . GLU A 1 163 ? 33.848 1.435 -61.061 1.00 50.28 163 GLU A CA 1
ATOM 1338 C C . GLU A 1 163 ? 35.003 2.092 -61.843 1.00 50.28 163 GLU A C 1
ATOM 1340 O O . GLU A 1 163 ? 35.202 1.857 -63.031 1.00 50.28 163 GLU A O 1
ATOM 1345 N N . CYS A 1 164 ? 35.772 2.963 -61.183 1.00 50.12 164 CYS A N 1
ATOM 1346 C CA . CYS A 1 164 ? 37.037 3.461 -61.715 1.00 50.12 164 CYS A CA 1
ATOM 1347 C C . CYS A 1 164 ? 38.074 2.330 -61.693 1.00 50.12 164 CYS A C 1
ATOM 1349 O O . CYS A 1 164 ? 38.235 1.658 -60.675 1.00 50.12 164 CYS A O 1
ATOM 1351 N N . ASP A 1 165 ? 38.796 2.153 -62.800 1.00 50.88 165 ASP A N 1
ATOM 1352 C CA . ASP A 1 165 ? 39.803 1.105 -62.999 1.00 50.88 165 ASP A CA 1
ATOM 1353 C C . ASP A 1 165 ? 40.936 1.223 -61.953 1.00 50.88 165 ASP A C 1
ATOM 1355 O O . ASP A 1 165 ? 41.844 2.050 -62.059 1.00 50.88 165 ASP A O 1
ATOM 1359 N N . LEU A 1 166 ? 40.817 0.453 -60.867 1.00 55.75 166 LEU A N 1
ATOM 1360 C CA . LEU A 1 166 ? 41.699 0.480 -59.699 1.00 55.75 166 LEU A CA 1
ATOM 1361 C C . LEU A 1 166 ? 42.774 -0.608 -59.817 1.00 55.75 166 LEU A C 1
ATOM 1363 O O . LEU A 1 166 ? 42.475 -1.769 -60.102 1.00 55.75 166 LEU A O 1
ATOM 1367 N N . ASP A 1 167 ? 44.029 -0.231 -59.558 1.00 59.44 167 ASP A N 1
ATOM 1368 C CA . ASP A 1 167 ? 45.197 -1.118 -59.566 1.00 59.44 167 ASP A CA 1
ATOM 1369 C C . ASP A 1 167 ? 45.010 -2.379 -58.685 1.00 59.44 167 ASP A C 1
ATOM 1371 O O . ASP A 1 167 ? 44.256 -2.386 -57.707 1.00 59.44 167 ASP A O 1
ATOM 1375 N N . ALA A 1 168 ? 45.677 -3.481 -59.049 1.00 58.41 168 ALA A N 1
ATOM 1376 C CA . ALA A 1 168 ? 45.492 -4.807 -58.450 1.00 58.41 168 ALA A CA 1
ATOM 1377 C C . ALA A 1 168 ? 45.770 -4.855 -56.935 1.00 58.41 168 ALA A C 1
ATOM 1379 O O . ALA A 1 168 ? 45.090 -5.593 -56.217 1.00 58.41 168 ALA A O 1
ATOM 1380 N N . GLU A 1 169 ? 46.703 -4.042 -56.436 1.00 57.09 169 GLU A N 1
ATOM 1381 C CA . GLU A 1 169 ? 47.006 -3.948 -55.004 1.00 57.09 169 GLU A CA 1
ATOM 1382 C C . GLU A 1 169 ? 45.887 -3.230 -54.235 1.00 57.09 169 GLU A C 1
ATOM 1384 O O . GLU A 1 169 ? 45.473 -3.675 -53.162 1.00 57.09 169 GLU A O 1
ATOM 1389 N N . ILE A 1 170 ? 45.290 -2.199 -54.842 1.00 59.84 170 ILE A N 1
ATOM 1390 C CA . ILE A 1 170 ? 44.136 -1.497 -54.272 1.00 59.84 170 ILE A CA 1
ATOM 1391 C C . ILE A 1 170 ? 42.898 -2.401 -54.287 1.00 59.84 170 ILE A C 1
ATOM 1393 O O . ILE A 1 170 ? 42.149 -2.414 -53.311 1.00 59.84 170 ILE A O 1
ATOM 1397 N N . ARG A 1 171 ? 42.704 -3.218 -55.334 1.00 55.53 171 ARG A N 1
ATOM 1398 C CA . ARG A 1 171 ? 41.623 -4.221 -55.388 1.00 55.53 171 ARG A CA 1
ATOM 1399 C C . ARG A 1 171 ? 41.711 -5.239 -54.251 1.00 55.53 171 ARG A C 1
ATOM 1401 O O . ARG A 1 171 ? 40.694 -5.501 -53.613 1.00 55.53 171 ARG A O 1
ATOM 1408 N N . TYR A 1 172 ? 42.891 -5.790 -53.964 1.00 56.81 172 TYR A N 1
ATOM 1409 C CA . TYR A 1 172 ? 43.058 -6.767 -52.880 1.00 56.81 172 TYR A CA 1
ATOM 1410 C C . TYR A 1 172 ? 42.740 -6.162 -51.504 1.00 56.81 172 TYR A C 1
ATOM 1412 O O . TYR A 1 172 ? 42.018 -6.755 -50.696 1.00 56.81 172 TYR A O 1
ATOM 1420 N N . ASP A 1 173 ? 43.211 -4.940 -51.266 1.00 63.56 173 ASP A N 1
ATOM 1421 C CA . ASP A 1 173 ? 42.986 -4.224 -50.014 1.00 63.56 173 ASP A CA 1
ATOM 1422 C C . ASP A 1 173 ? 41.513 -3.798 -49.842 1.00 63.56 173 ASP A C 1
ATOM 1424 O O . ASP A 1 173 ? 40.966 -3.844 -48.734 1.00 63.56 173 ASP A O 1
ATOM 1428 N N . LEU A 1 174 ? 40.831 -3.457 -50.944 1.00 60.66 174 LEU A N 1
ATOM 1429 C CA . LEU A 1 174 ? 39.400 -3.147 -50.966 1.00 60.66 174 LEU A CA 1
ATOM 1430 C C . LEU A 1 174 ? 38.550 -4.394 -50.696 1.00 60.66 174 LEU A C 1
ATOM 1432 O O . LEU A 1 174 ? 37.654 -4.340 -49.858 1.00 60.66 174 LEU A O 1
ATOM 1436 N N . VAL A 1 175 ? 38.859 -5.525 -51.339 1.00 62.44 175 VAL A N 1
ATOM 1437 C CA . VAL A 1 175 ? 38.171 -6.812 -51.124 1.00 62.44 175 VAL A CA 1
ATOM 1438 C C . VAL A 1 175 ? 38.302 -7.256 -49.669 1.00 62.44 175 VAL A C 1
ATOM 1440 O O . VAL A 1 175 ? 37.314 -7.651 -49.051 1.00 62.44 175 VAL A O 1
ATOM 1443 N N . LYS A 1 176 ? 39.490 -7.112 -49.069 1.00 69.00 176 LYS A N 1
ATOM 1444 C CA . LYS A 1 176 ? 39.705 -7.436 -47.654 1.00 69.00 176 LYS A CA 1
ATOM 1445 C C . LYS A 1 176 ? 38.881 -6.543 -46.720 1.00 69.00 176 LYS A C 1
ATOM 1447 O O . LYS A 1 176 ? 38.316 -7.049 -45.749 1.00 69.00 176 LYS A O 1
ATOM 1452 N N . ARG A 1 177 ? 38.778 -5.239 -47.005 1.00 64.25 177 ARG A N 1
ATOM 1453 C CA . ARG A 1 177 ? 37.943 -4.302 -46.225 1.00 64.25 177 ARG A CA 1
ATOM 1454 C C . ARG A 1 177 ? 36.448 -4.540 -46.424 1.00 64.25 177 ARG A C 1
ATOM 1456 O O . ARG A 1 177 ? 35.705 -4.435 -45.455 1.00 64.25 177 ARG A O 1
ATOM 1463 N N . ILE A 1 178 ? 36.012 -4.879 -47.638 1.00 62.38 178 ILE A N 1
ATOM 1464 C CA . ILE A 1 178 ? 34.618 -5.237 -47.940 1.00 62.38 178 ILE A CA 1
ATOM 1465 C C . ILE A 1 178 ? 34.240 -6.517 -47.195 1.00 62.38 178 ILE A C 1
ATOM 1467 O O . ILE A 1 178 ? 33.230 -6.515 -46.506 1.00 62.38 178 ILE A O 1
ATOM 1471 N N . SER A 1 179 ? 35.101 -7.537 -47.209 1.00 61.53 179 SER A N 1
ATOM 1472 C CA . SER A 1 179 ? 34.878 -8.780 -46.462 1.00 61.53 179 SER A CA 1
ATOM 1473 C C . SER A 1 179 ? 34.776 -8.544 -44.946 1.00 61.53 179 SER A C 1
ATOM 1475 O O . SER A 1 179 ? 33.872 -9.069 -44.306 1.00 61.53 179 SER A O 1
ATOM 1477 N N . HIS A 1 180 ? 35.623 -7.681 -44.364 1.00 59.19 180 HIS A N 1
ATOM 1478 C CA . HIS A 1 180 ? 35.483 -7.296 -42.948 1.00 59.19 180 HIS A CA 1
ATOM 1479 C C . HIS A 1 180 ? 34.203 -6.488 -42.682 1.00 59.19 180 HIS A C 1
ATOM 1481 O O . HIS A 1 180 ? 33.613 -6.588 -41.604 1.00 59.19 180 HIS A O 1
ATOM 1487 N N . LYS A 1 181 ? 33.760 -5.680 -43.648 1.00 57.94 181 LYS A N 1
ATOM 1488 C CA . LYS A 1 181 ? 32.536 -4.888 -43.529 1.00 57.94 181 LYS A CA 1
ATOM 1489 C C . LYS A 1 181 ? 31.284 -5.762 -43.603 1.00 57.94 181 LYS A C 1
ATOM 1491 O O . LYS A 1 181 ? 30.421 -5.579 -42.758 1.00 57.94 181 LYS A O 1
ATOM 1496 N N . GLU A 1 182 ? 31.224 -6.729 -44.515 1.00 62.38 182 GLU A N 1
ATOM 1497 C CA . GLU A 1 182 ? 30.135 -7.716 -44.599 1.00 62.38 182 GLU A CA 1
ATOM 1498 C C . GLU A 1 182 ? 30.013 -8.501 -43.290 1.00 62.38 182 GLU A C 1
ATOM 1500 O O . GLU A 1 182 ? 28.928 -8.587 -42.724 1.00 62.38 182 GLU A O 1
ATOM 1505 N N . THR A 1 183 ? 31.138 -8.931 -42.703 1.00 65.81 183 THR A N 1
ATOM 1506 C CA . THR A 1 183 ? 31.107 -9.593 -41.386 1.00 65.81 183 THR A CA 1
ATOM 1507 C C . THR A 1 183 ? 30.622 -8.689 -40.246 1.00 65.81 183 THR A C 1
ATOM 1509 O O . THR A 1 183 ? 30.062 -9.186 -39.270 1.00 65.81 183 THR A O 1
ATOM 1512 N N . LEU A 1 184 ? 30.823 -7.369 -40.341 1.00 60.59 184 LEU A N 1
ATOM 1513 C CA . LEU A 1 184 ? 30.307 -6.404 -39.364 1.00 60.59 184 LEU A CA 1
ATOM 1514 C C . LEU A 1 184 ? 28.821 -6.096 -39.585 1.00 60.59 184 LEU A C 1
ATOM 1516 O O . LEU A 1 184 ? 28.101 -5.910 -38.607 1.00 60.59 184 LEU A O 1
ATOM 1520 N N . GLU A 1 185 ? 28.368 -6.050 -40.837 1.00 65.44 185 GLU A N 1
ATOM 1521 C CA . GLU A 1 185 ? 26.964 -5.846 -41.215 1.00 65.44 185 GLU A CA 1
ATOM 1522 C C . GLU A 1 185 ? 26.117 -7.046 -40.771 1.00 65.44 185 GLU A C 1
ATOM 1524 O O . GLU A 1 185 ? 25.125 -6.857 -40.070 1.00 65.44 185 GLU A O 1
ATOM 1529 N N . ASP A 1 186 ? 26.587 -8.272 -41.015 1.00 70.12 186 ASP A N 1
ATOM 1530 C CA . ASP A 1 186 ? 25.943 -9.499 -40.531 1.00 70.12 186 ASP A CA 1
ATOM 1531 C C . ASP A 1 186 ? 25.898 -9.557 -38.995 1.00 70.12 186 ASP A C 1
ATOM 1533 O O . ASP A 1 186 ? 24.876 -9.903 -38.398 1.00 70.12 186 ASP A O 1
ATOM 1537 N N . ALA A 1 187 ? 26.990 -9.181 -38.318 1.00 64.44 187 ALA A N 1
ATOM 1538 C CA . ALA A 1 187 ? 27.029 -9.138 -36.856 1.00 64.44 187 ALA A CA 1
ATOM 1539 C C . ALA A 1 187 ? 26.070 -8.081 -36.279 1.00 64.44 187 ALA A C 1
ATOM 1541 O O . ALA A 1 187 ? 25.430 -8.321 -35.249 1.00 64.44 187 ALA A O 1
ATOM 1542 N N . PHE A 1 188 ? 25.951 -6.926 -36.941 1.00 66.25 188 PHE A N 1
ATOM 1543 C CA . PHE A 1 188 ? 25.013 -5.876 -36.562 1.00 66.25 188 PHE A CA 1
ATOM 1544 C C . PHE A 1 188 ? 23.564 -6.330 -36.760 1.00 66.25 188 PHE A C 1
ATOM 1546 O O . PHE A 1 188 ? 22.774 -6.202 -35.823 1.00 66.25 188 PHE A O 1
ATOM 1553 N N . GLU A 1 189 ? 23.237 -6.941 -37.901 1.00 73.88 189 GLU A N 1
ATOM 1554 C CA . GLU A 1 189 ? 21.903 -7.471 -38.210 1.00 73.88 189 GLU A CA 1
ATOM 1555 C C . GLU A 1 189 ? 21.482 -8.533 -37.179 1.00 73.88 189 GLU A C 1
ATOM 1557 O O . GLU A 1 189 ? 20.411 -8.441 -36.575 1.00 73.88 189 GLU A O 1
ATOM 1562 N N . ILE A 1 190 ? 22.373 -9.482 -36.865 1.00 73.94 190 ILE A N 1
ATOM 1563 C CA . ILE A 1 190 ? 22.142 -10.508 -35.834 1.00 73.94 190 ILE A CA 1
ATOM 1564 C C . ILE A 1 190 ? 21.912 -9.867 -34.458 1.00 73.94 190 ILE A C 1
ATOM 1566 O O . ILE A 1 190 ? 21.052 -10.317 -33.694 1.00 73.94 190 ILE A O 1
ATOM 1570 N N . SER A 1 191 ? 22.670 -8.823 -34.113 1.00 67.25 191 SER A N 1
ATOM 1571 C CA . SER A 1 191 ? 22.502 -8.121 -32.836 1.00 67.25 191 SER A CA 1
ATOM 1572 C C . SER A 1 191 ? 21.176 -7.356 -32.765 1.00 67.25 191 SER A C 1
ATOM 1574 O O . SER A 1 191 ? 20.495 -7.414 -31.739 1.00 67.25 191 SER A O 1
ATOM 1576 N N . ALA A 1 192 ? 20.770 -6.704 -33.857 1.00 68.81 192 ALA A N 1
ATOM 1577 C CA . ALA A 1 192 ? 19.528 -5.953 -33.948 1.00 68.81 192 ALA A CA 1
ATOM 1578 C C . ALA A 1 192 ? 18.319 -6.887 -33.831 1.00 68.81 192 ALA A C 1
ATOM 1580 O O . ALA A 1 192 ? 17.442 -6.632 -33.005 1.00 68.81 192 ALA A O 1
ATOM 1581 N N . VAL A 1 193 ? 18.320 -8.010 -34.558 1.00 80.06 193 VAL A N 1
ATOM 1582 C CA . VAL A 1 193 ? 17.269 -9.039 -34.477 1.00 80.06 193 VAL A CA 1
ATOM 1583 C C . VAL A 1 193 ? 17.117 -9.545 -33.041 1.00 80.06 193 VAL A C 1
ATOM 1585 O O . VAL A 1 193 ? 16.027 -9.462 -32.473 1.00 80.06 193 VAL A O 1
ATOM 1588 N N . ARG A 1 194 ? 18.220 -9.933 -32.388 1.00 73.00 194 ARG A N 1
ATOM 1589 C CA . ARG A 1 194 ? 18.199 -10.405 -30.990 1.00 73.00 194 ARG A CA 1
ATOM 1590 C C . ARG A 1 194 ? 17.655 -9.368 -30.013 1.00 73.00 194 ARG A C 1
ATOM 1592 O O . ARG A 1 194 ? 16.916 -9.719 -29.095 1.00 73.00 194 ARG A O 1
ATOM 1599 N N . VAL A 1 195 ? 18.011 -8.095 -30.190 1.00 70.56 195 VAL A N 1
ATOM 1600 C CA . VAL A 1 195 ? 17.475 -7.007 -29.360 1.00 70.56 195 VAL A CA 1
ATOM 1601 C C . VAL A 1 195 ? 15.980 -6.826 -29.615 1.00 70.56 195 VAL A C 1
ATOM 1603 O O . VAL A 1 195 ? 15.225 -6.676 -28.656 1.00 70.56 195 VAL A O 1
ATOM 1606 N N . THR A 1 196 ? 15.527 -6.880 -30.870 1.00 75.56 196 THR A N 1
ATOM 1607 C CA . THR A 1 196 ? 14.099 -6.741 -31.195 1.00 75.56 196 THR A CA 1
ATOM 1608 C C . THR A 1 196 ? 13.255 -7.889 -30.649 1.00 75.56 196 THR A C 1
ATOM 1610 O O . THR A 1 196 ? 12.184 -7.629 -30.106 1.00 75.56 196 THR A O 1
ATOM 1613 N N . GLU A 1 197 ? 13.745 -9.128 -30.698 1.00 79.06 197 GLU A N 1
ATOM 1614 C CA . GLU A 1 197 ? 13.071 -10.285 -30.097 1.00 79.06 197 GLU A CA 1
ATOM 1615 C C . GLU A 1 197 ? 13.038 -10.197 -28.572 1.00 79.06 197 GLU A C 1
ATOM 1617 O O . GLU A 1 197 ? 11.969 -10.315 -27.980 1.00 79.06 197 GLU A O 1
ATOM 1622 N N . ALA A 1 198 ? 14.154 -9.846 -27.926 1.00 79.94 198 ALA A N 1
ATOM 1623 C CA . ALA A 1 198 ? 14.177 -9.666 -26.475 1.00 79.94 198 ALA A CA 1
ATOM 1624 C C . ALA A 1 198 ? 13.249 -8.532 -25.998 1.00 79.94 198 ALA A C 1
ATOM 1626 O O . ALA A 1 198 ? 12.654 -8.618 -24.921 1.00 79.94 198 ALA A O 1
ATOM 1627 N N . VAL A 1 199 ? 13.123 -7.450 -26.775 1.00 75.62 199 VAL A N 1
ATOM 1628 C CA . VAL A 1 199 ? 12.166 -6.369 -26.492 1.00 75.62 199 VAL A CA 1
ATOM 1629 C C . VAL A 1 199 ? 10.732 -6.851 -26.701 1.00 75.62 199 VAL A C 1
ATOM 1631 O O . VAL A 1 199 ? 9.875 -6.557 -25.869 1.00 75.62 199 VAL A O 1
ATOM 1634 N N . LYS A 1 200 ? 10.467 -7.616 -27.762 1.00 86.69 200 LYS A N 1
ATOM 1635 C CA . LYS A 1 200 ? 9.145 -8.181 -28.052 1.00 86.69 200 LYS A CA 1
ATOM 1636 C C . LYS A 1 200 ? 8.660 -9.102 -26.930 1.00 86.69 200 LYS A C 1
ATOM 1638 O O . LYS A 1 200 ? 7.544 -8.913 -26.452 1.00 86.69 200 LYS A O 1
ATOM 1643 N N . ASP A 1 201 ? 9.505 -10.012 -26.454 1.00 86.44 201 ASP A N 1
ATOM 1644 C CA . ASP A 1 201 ? 9.163 -10.937 -25.365 1.00 86.44 201 ASP A CA 1
ATOM 1645 C C . ASP A 1 201 ? 8.846 -10.187 -24.065 1.00 86.44 201 ASP A C 1
ATOM 1647 O O . ASP A 1 201 ? 7.874 -10.489 -23.372 1.00 86.44 201 ASP A O 1
ATOM 1651 N N . LYS A 1 202 ? 9.622 -9.140 -23.754 1.00 88.19 202 LYS A N 1
ATOM 1652 C CA . LYS A 1 202 ? 9.356 -8.278 -22.592 1.00 88.19 202 LYS A CA 1
ATOM 1653 C C . LYS A 1 202 ? 8.039 -7.518 -22.719 1.00 88.19 202 LYS A C 1
ATOM 1655 O O . LYS A 1 202 ? 7.344 -7.357 -21.719 1.00 88.19 202 LYS A O 1
ATOM 1660 N N . VAL A 1 203 ? 7.699 -7.040 -23.916 1.00 83.62 203 VAL A N 1
ATOM 1661 C CA . VAL A 1 203 ? 6.430 -6.344 -24.165 1.00 83.62 203 VAL A CA 1
ATOM 1662 C C . VAL A 1 203 ? 5.245 -7.288 -23.978 1.00 83.62 203 VAL A C 1
ATOM 1664 O O . VAL A 1 203 ? 4.271 -6.891 -23.344 1.00 83.62 203 VAL A O 1
ATOM 1667 N N . GLU A 1 204 ? 5.320 -8.525 -24.469 1.00 90.81 204 GLU A N 1
ATOM 1668 C CA . GLU A 1 204 ? 4.247 -9.506 -24.255 1.00 90.81 204 GLU A CA 1
ATOM 1669 C C . GLU A 1 204 ? 4.102 -9.887 -22.777 1.00 90.81 204 GLU A C 1
ATOM 1671 O O . GLU A 1 204 ? 2.997 -9.837 -22.240 1.00 90.81 204 GLU A O 1
ATOM 1676 N N . HIS A 1 205 ? 5.210 -10.108 -22.065 1.00 89.88 205 HIS A N 1
ATOM 1677 C CA . HIS A 1 205 ? 5.173 -10.345 -20.616 1.00 89.88 205 HIS A CA 1
ATOM 1678 C C . HIS A 1 205 ? 4.531 -9.188 -19.835 1.00 89.88 205 HIS A C 1
ATOM 1680 O O . HIS A 1 205 ? 3.768 -9.392 -18.889 1.00 89.88 205 HIS A O 1
ATOM 1686 N N . LEU A 1 206 ? 4.823 -7.943 -20.224 1.00 85.06 206 LEU A N 1
ATOM 1687 C CA . LEU A 1 206 ? 4.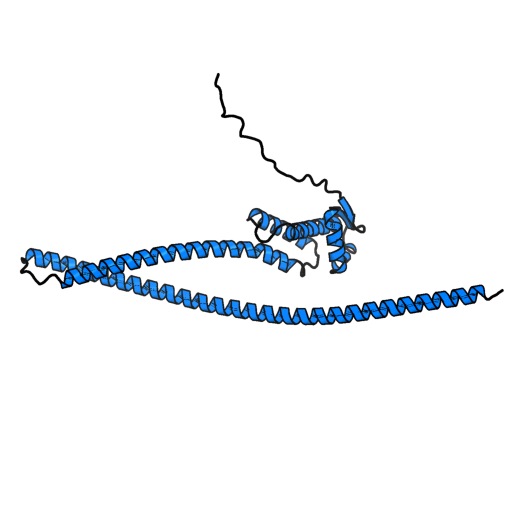203 -6.766 -19.612 1.00 85.06 206 LEU A CA 1
ATOM 1688 C C . LEU A 1 206 ? 2.709 -6.664 -19.935 1.00 85.06 206 LEU A C 1
ATOM 1690 O O . LEU A 1 206 ? 1.941 -6.260 -19.062 1.00 85.06 206 LEU A O 1
ATOM 1694 N N . LYS A 1 207 ? 2.277 -7.054 -21.140 1.00 91.25 207 LYS A N 1
ATOM 1695 C CA . LYS A 1 207 ? 0.851 -7.110 -21.494 1.00 91.25 207 LYS A CA 1
ATOM 1696 C C . LYS A 1 207 ? 0.096 -8.138 -20.656 1.00 91.25 207 LYS A C 1
ATOM 1698 O O . LYS A 1 207 ? -0.992 -7.827 -20.181 1.00 91.25 207 LYS A O 1
ATOM 1703 N N . GLU A 1 208 ? 0.666 -9.321 -20.438 1.00 94.62 208 GLU A N 1
ATOM 1704 C CA . GLU A 1 208 ? 0.055 -10.353 -19.589 1.00 94.62 208 GLU A CA 1
ATOM 1705 C C . GLU A 1 208 ? -0.103 -9.868 -18.144 1.00 94.62 208 GLU A C 1
ATOM 1707 O O . GLU A 1 208 ? -1.180 -9.984 -17.556 1.00 94.62 208 GLU A O 1
ATOM 1712 N N . LYS A 1 209 ? 0.938 -9.238 -17.587 1.00 91.88 209 LYS A N 1
ATOM 1713 C CA . LYS A 1 209 ? 0.864 -8.622 -16.254 1.00 91.88 209 LYS A CA 1
ATOM 1714 C C . LYS A 1 209 ? -0.177 -7.512 -16.177 1.00 91.88 209 LYS A C 1
ATOM 1716 O O . LYS A 1 209 ? -0.893 -7.432 -15.183 1.00 91.88 209 LYS A O 1
ATOM 1721 N N . LEU A 1 210 ? -0.265 -6.668 -17.205 1.00 87.69 210 LEU A N 1
ATOM 1722 C CA . LEU A 1 210 ? -1.267 -5.608 -17.268 1.00 87.69 210 LEU A CA 1
ATOM 1723 C C . LEU A 1 210 ? -2.683 -6.196 -17.265 1.00 87.69 210 LEU A C 1
ATOM 1725 O O . LEU A 1 210 ? -3.524 -5.726 -16.508 1.00 87.69 210 LEU A O 1
ATOM 1729 N N . ALA A 1 211 ? -2.926 -7.255 -18.041 1.00 95.25 211 ALA A N 1
ATOM 1730 C CA . ALA A 1 211 ? -4.215 -7.941 -18.067 1.00 95.25 211 ALA A CA 1
ATOM 1731 C C . ALA A 1 211 ? -4.586 -8.546 -16.701 1.00 95.25 211 ALA A C 1
ATOM 1733 O O . ALA A 1 211 ? -5.738 -8.445 -16.282 1.00 95.25 211 ALA A O 1
ATOM 1734 N N . MET A 1 212 ? -3.614 -9.121 -15.985 1.00 92.38 212 MET A N 1
ATOM 1735 C CA . MET A 1 212 ? -3.820 -9.651 -14.633 1.00 92.38 212 MET A CA 1
ATOM 1736 C C . MET A 1 212 ? -4.213 -8.545 -13.643 1.00 92.38 212 MET A C 1
ATOM 1738 O O . MET A 1 212 ? -5.240 -8.658 -12.984 1.00 92.38 212 MET A O 1
ATOM 1742 N N . VAL A 1 213 ? -3.467 -7.434 -13.611 1.00 90.31 213 VAL A N 1
ATOM 1743 C CA . VAL A 1 213 ? -3.784 -6.279 -12.746 1.00 90.31 213 VAL A CA 1
ATOM 1744 C C . VAL A 1 213 ? -5.163 -5.702 -13.068 1.00 90.31 213 VAL A C 1
ATOM 1746 O O . VAL A 1 213 ? -5.890 -5.277 -12.174 1.00 90.31 213 VAL A O 1
ATOM 1749 N N . GLN A 1 214 ? -5.536 -5.689 -14.345 1.00 91.12 214 GLN A N 1
ATOM 1750 C CA . GLN A 1 214 ? -6.831 -5.182 -14.781 1.00 91.12 214 GLN A CA 1
ATOM 1751 C C . GLN A 1 214 ? -7.983 -6.089 -14.317 1.00 91.12 214 GLN A C 1
ATOM 1753 O O . GLN A 1 214 ? -9.002 -5.581 -13.859 1.00 91.12 214 GLN A O 1
ATOM 1758 N N . SER A 1 215 ? -7.784 -7.411 -14.330 1.00 95.06 215 SER A N 1
ATOM 1759 C CA . SER A 1 215 ? -8.719 -8.376 -13.739 1.00 95.06 215 SER A CA 1
ATOM 1760 C C . SER A 1 215 ? -8.864 -8.193 -12.223 1.00 95.06 215 SER A C 1
ATOM 1762 O O . SER A 1 215 ? -9.987 -8.173 -11.718 1.00 95.06 215 SER A O 1
ATOM 1764 N N . ASP A 1 216 ? -7.754 -8.025 -11.500 1.00 94.19 216 ASP A N 1
ATOM 1765 C CA . ASP A 1 216 ? -7.771 -7.814 -10.044 1.00 94.19 216 ASP A CA 1
ATOM 1766 C C . ASP A 1 216 ? -8.502 -6.510 -9.678 1.00 94.19 216 ASP A C 1
ATOM 1768 O O . ASP A 1 216 ? -9.264 -6.455 -8.708 1.00 94.19 216 ASP A O 1
ATOM 1772 N N . LEU A 1 217 ? -8.313 -5.456 -10.481 1.00 89.81 217 LEU A N 1
ATOM 1773 C CA . LEU A 1 217 ? -9.008 -4.181 -10.312 1.00 89.81 217 LEU A CA 1
ATOM 1774 C C . LEU A 1 217 ? -10.524 -4.327 -10.509 1.00 89.81 217 LEU A C 1
ATOM 1776 O O . LEU A 1 217 ? -11.296 -3.782 -9.716 1.00 89.81 217 LEU A O 1
ATOM 1780 N N . ASP A 1 218 ? -10.955 -5.074 -11.525 1.00 94.38 218 ASP A N 1
ATOM 1781 C CA . ASP A 1 218 ? -12.374 -5.341 -11.778 1.00 94.38 218 ASP A CA 1
ATOM 1782 C C . ASP A 1 218 ? -13.010 -6.152 -10.636 1.00 94.38 218 ASP A C 1
ATOM 1784 O O . ASP A 1 218 ? -14.132 -5.859 -10.201 1.00 94.38 218 ASP A O 1
ATOM 1788 N N . GLU A 1 219 ? -12.291 -7.138 -10.090 1.00 95.81 219 GLU A N 1
ATOM 1789 C CA . GLU A 1 219 ? -12.747 -7.905 -8.928 1.00 95.81 219 GLU A CA 1
ATOM 1790 C C . GLU A 1 219 ? -12.857 -7.022 -7.676 1.00 95.81 219 GLU A C 1
ATOM 1792 O O . GLU A 1 219 ? -13.879 -7.054 -6.981 1.00 95.81 219 GLU A O 1
ATOM 1797 N N . ALA A 1 220 ? -11.869 -6.160 -7.428 1.00 88.44 220 ALA A N 1
ATOM 1798 C CA . ALA A 1 220 ? -11.899 -5.209 -6.322 1.00 88.44 220 ALA A CA 1
ATOM 1799 C C . ALA A 1 220 ? -13.064 -4.212 -6.444 1.00 88.44 220 ALA A C 1
ATOM 1801 O O . ALA A 1 220 ? -13.761 -3.948 -5.460 1.00 88.44 220 ALA A O 1
ATOM 1802 N N . LEU A 1 221 ? -13.333 -3.693 -7.648 1.00 91.75 221 LEU A N 1
ATOM 1803 C CA . LEU A 1 221 ? -14.483 -2.822 -7.912 1.00 91.75 221 LEU A CA 1
ATOM 1804 C C . LEU A 1 221 ? -15.808 -3.542 -7.647 1.00 91.75 221 LEU A C 1
ATOM 1806 O O . LEU A 1 221 ? -16.718 -2.966 -7.042 1.00 91.75 221 LEU A O 1
ATOM 1810 N N . LYS A 1 222 ? -15.910 -4.816 -8.031 1.00 94.75 222 LYS A N 1
ATOM 1811 C CA . LYS A 1 222 ? -17.085 -5.643 -7.747 1.00 94.75 222 LYS A CA 1
ATOM 1812 C C . LYS A 1 222 ? -17.290 -5.830 -6.244 1.00 94.75 222 LYS A C 1
ATOM 1814 O O . LYS A 1 222 ? -18.403 -5.615 -5.762 1.00 94.75 222 LYS A O 1
ATOM 1819 N N . VAL A 1 223 ? -16.240 -6.171 -5.495 1.00 94.19 223 VAL A N 1
ATOM 1820 C CA . VAL A 1 223 ? -16.305 -6.301 -4.027 1.00 94.19 223 VAL A CA 1
ATOM 1821 C C . VAL A 1 223 ? -16.709 -4.976 -3.379 1.00 94.19 223 VAL A C 1
ATOM 1823 O O . VAL A 1 223 ? -17.602 -4.961 -2.533 1.00 94.19 223 VAL A O 1
ATOM 1826 N N . ASN A 1 224 ? -16.130 -3.860 -3.823 1.00 87.31 224 ASN A N 1
ATOM 1827 C CA . ASN A 1 224 ? -16.457 -2.529 -3.313 1.00 87.31 224 ASN A CA 1
ATOM 1828 C C . ASN A 1 224 ? -17.932 -2.170 -3.562 1.00 87.31 224 ASN A C 1
ATOM 1830 O O . ASN A 1 224 ? -18.633 -1.737 -2.651 1.00 87.31 224 ASN A O 1
ATOM 1834 N N . SER A 1 225 ? -18.448 -2.440 -4.767 1.00 91.88 225 SER A N 1
ATOM 1835 C CA . SER A 1 225 ? -19.865 -2.211 -5.076 1.00 91.88 225 SER A CA 1
ATOM 1836 C C . SER A 1 225 ? -20.802 -3.021 -4.170 1.00 91.88 225 SER A C 1
ATOM 1838 O O . SER A 1 225 ? -21.820 -2.498 -3.722 1.00 91.88 225 SER A O 1
ATOM 1840 N N . LYS A 1 226 ? -20.428 -4.264 -3.834 1.00 95.19 226 LYS A N 1
ATOM 1841 C CA . LYS A 1 226 ? -21.194 -5.125 -2.928 1.00 95.19 226 LYS A CA 1
ATOM 1842 C C . LYS A 1 226 ? -21.175 -4.597 -1.492 1.00 95.19 226 LYS A C 1
ATOM 1844 O O . LYS A 1 226 ? -22.233 -4.489 -0.882 1.00 95.19 226 LYS A O 1
ATOM 1849 N N . LEU A 1 227 ? -20.001 -4.229 -0.979 1.00 93.00 227 LEU A N 1
ATOM 1850 C CA . LEU A 1 227 ? -19.863 -3.643 0.359 1.00 93.00 227 LEU A CA 1
ATOM 1851 C C . LEU A 1 227 ? -20.651 -2.337 0.491 1.00 93.00 227 LEU A C 1
ATOM 1853 O O . LEU A 1 227 ? -21.251 -2.083 1.530 1.00 93.00 227 LEU A O 1
ATOM 1857 N N . ASN A 1 228 ? -20.689 -1.523 -0.565 1.00 89.31 228 ASN A N 1
ATOM 1858 C CA . ASN A 1 228 ? -21.457 -0.284 -0.567 1.00 89.31 228 ASN A CA 1
ATOM 1859 C C . ASN A 1 228 ? -22.974 -0.536 -0.468 1.00 89.31 228 ASN A C 1
ATOM 1861 O O . ASN A 1 228 ? -23.671 0.213 0.210 1.00 89.31 228 ASN A O 1
ATOM 1865 N N . ILE A 1 229 ? -23.480 -1.604 -1.096 1.00 93.75 229 ILE A N 1
ATOM 1866 C CA . ILE A 1 229 ? -24.880 -2.037 -0.942 1.00 93.75 229 ILE A CA 1
ATOM 1867 C C . ILE A 1 229 ? -25.131 -2.518 0.494 1.00 93.75 229 ILE A C 1
ATOM 1869 O O . ILE A 1 229 ? -26.074 -2.060 1.131 1.00 93.75 229 ILE A O 1
ATOM 1873 N N . GLU A 1 230 ? -24.256 -3.370 1.040 1.00 93.88 230 GLU A N 1
ATOM 1874 C CA . GLU A 1 230 ? -24.385 -3.867 2.420 1.00 93.88 230 GLU A CA 1
ATOM 1875 C C . GLU A 1 230 ? -24.352 -2.724 3.455 1.00 93.88 230 GLU A C 1
ATOM 1877 O O . GLU A 1 230 ? -25.109 -2.739 4.426 1.00 93.88 230 GLU A O 1
ATOM 1882 N N . LEU A 1 231 ? -23.531 -1.691 3.231 1.00 90.69 231 LEU A N 1
ATOM 1883 C CA . LEU A 1 231 ? -23.501 -0.480 4.058 1.00 90.69 231 LEU A CA 1
ATOM 1884 C C . LEU A 1 231 ? -24.810 0.314 3.991 1.00 90.69 231 LEU A C 1
ATOM 1886 O O . LEU A 1 231 ? -25.261 0.823 5.019 1.00 90.69 231 LEU A O 1
ATOM 1890 N N . GLN A 1 232 ? -25.429 0.425 2.812 1.00 90.88 232 GLN A N 1
ATOM 1891 C CA . GLN A 1 232 ? -26.733 1.078 2.671 1.00 90.88 232 GLN A CA 1
ATOM 1892 C C . GLN A 1 232 ? -27.823 0.309 3.425 1.00 90.88 232 GLN A C 1
ATOM 1894 O O . GLN A 1 232 ? -28.586 0.925 4.171 1.00 90.88 232 GLN A O 1
ATOM 1899 N N . ASP A 1 233 ? -27.849 -1.019 3.304 1.00 91.69 233 ASP A N 1
ATOM 1900 C CA . ASP A 1 233 ? -28.808 -1.875 4.013 1.00 91.69 233 ASP A CA 1
ATOM 1901 C C . ASP A 1 233 ? -28.643 -1.769 5.539 1.00 91.69 233 ASP A C 1
ATOM 1903 O O . ASP A 1 233 ? -29.629 -1.638 6.272 1.00 91.69 233 ASP A O 1
ATOM 1907 N N . LEU A 1 234 ? -27.398 -1.749 6.031 1.00 89.94 234 LEU A N 1
ATOM 1908 C CA . LEU A 1 234 ? -27.098 -1.520 7.448 1.00 89.94 234 LEU A CA 1
ATOM 1909 C C . LEU A 1 234 ? -27.541 -0.130 7.916 1.00 89.94 234 LEU A C 1
ATOM 1911 O O . LEU A 1 234 ? -28.079 -0.005 9.016 1.00 89.94 234 LEU A O 1
ATOM 1915 N N . GLY A 1 235 ? -27.357 0.904 7.091 1.00 88.06 235 GLY A N 1
ATOM 1916 C CA . GLY A 1 235 ? -27.816 2.262 7.388 1.00 88.06 235 GLY A CA 1
ATOM 1917 C C . GLY A 1 235 ? -29.337 2.350 7.535 1.00 88.06 235 GLY A C 1
ATOM 1918 O O . GLY A 1 235 ? -29.832 2.966 8.480 1.00 88.06 235 GLY A O 1
ATOM 1919 N N . VAL A 1 236 ? -30.086 1.677 6.655 1.00 91.31 236 VAL A N 1
ATOM 1920 C CA . VAL A 1 236 ? -31.553 1.581 6.757 1.00 91.31 236 VAL A CA 1
ATOM 1921 C C . VAL A 1 236 ? -31.961 0.844 8.034 1.00 91.31 236 VAL A C 1
ATOM 1923 O O . VAL A 1 236 ? -32.806 1.333 8.785 1.00 91.31 236 VAL A O 1
ATOM 1926 N N . ALA A 1 237 ? -31.324 -0.291 8.332 1.00 89.88 237 ALA A N 1
ATOM 1927 C CA . ALA A 1 237 ? -31.606 -1.055 9.547 1.00 89.88 237 ALA A CA 1
ATOM 1928 C C . ALA A 1 237 ? -31.298 -0.261 10.831 1.00 89.88 237 ALA A C 1
ATOM 1930 O O . ALA A 1 237 ? -32.032 -0.373 11.817 1.00 89.88 237 ALA A O 1
ATOM 1931 N N . HIS A 1 238 ? -30.240 0.555 10.822 1.00 88.81 238 HIS A N 1
ATOM 1932 C CA . HIS A 1 238 ? -29.894 1.440 11.932 1.00 88.81 238 HIS A CA 1
ATOM 1933 C C . HIS A 1 238 ? -30.970 2.505 12.160 1.00 88.81 238 HIS A C 1
ATOM 1935 O O . HIS A 1 238 ? -31.443 2.653 13.286 1.00 88.81 238 HIS A O 1
ATOM 1941 N N . ALA A 1 239 ? -31.413 3.186 11.099 1.00 89.94 239 ALA A N 1
ATOM 1942 C CA . ALA A 1 239 ? -32.468 4.196 11.187 1.00 89.94 239 ALA A CA 1
ATOM 1943 C C . ALA A 1 239 ? -33.794 3.609 11.714 1.00 89.94 239 ALA A C 1
ATOM 1945 O O . ALA A 1 239 ? -34.462 4.213 12.557 1.00 89.94 239 ALA A O 1
ATOM 1946 N N . ASP A 1 240 ? -34.155 2.397 11.281 1.00 91.31 240 ASP A N 1
ATOM 1947 C CA . ASP A 1 240 ? -35.326 1.678 11.796 1.00 91.31 240 ASP A CA 1
ATOM 1948 C C . ASP A 1 240 ? -35.183 1.303 13.280 1.00 91.31 240 ASP A C 1
ATOM 1950 O O . ASP A 1 240 ? -36.163 1.328 14.035 1.00 91.31 240 ASP A O 1
ATOM 1954 N N . CYS A 1 241 ? -33.971 0.940 13.712 1.00 89.56 241 CYS A N 1
ATOM 1955 C CA . CYS A 1 241 ? -33.669 0.636 15.109 1.00 89.56 241 CYS A CA 1
ATOM 1956 C C . CYS A 1 241 ? -33.788 1.887 15.992 1.00 89.56 241 CYS A C 1
ATOM 1958 O O . CYS A 1 241 ? -34.477 1.844 17.015 1.00 89.56 241 CYS A O 1
ATOM 1960 N N . GLU A 1 242 ? -33.196 3.008 15.570 1.00 90.31 242 GLU A N 1
ATOM 1961 C CA . GLU A 1 242 ? -33.287 4.295 16.273 1.00 90.31 242 GLU A CA 1
ATOM 1962 C C . GLU A 1 242 ? -34.738 4.746 16.426 1.00 90.31 242 GLU A C 1
ATOM 1964 O O . GLU A 1 242 ? -35.168 5.083 17.531 1.00 90.31 242 GLU A O 1
ATOM 1969 N N . LYS A 1 243 ? -35.536 4.654 15.356 1.00 92.88 243 LYS A N 1
ATOM 1970 C CA . LYS A 1 243 ? -36.958 5.008 15.402 1.00 92.88 243 LYS A CA 1
ATOM 1971 C C . LYS A 1 243 ? -37.736 4.168 16.419 1.00 92.88 243 LYS A C 1
ATOM 1973 O O . LYS A 1 243 ? -38.502 4.709 17.214 1.00 92.88 243 LYS A O 1
ATOM 1978 N N . LYS A 1 244 ? -37.513 2.847 16.452 1.00 92.69 244 LYS A N 1
ATOM 1979 C CA . LYS A 1 244 ? -38.128 1.966 17.465 1.00 92.69 244 LYS A CA 1
ATOM 1980 C C . LYS A 1 244 ? -37.700 2.340 18.882 1.00 92.69 244 LYS A C 1
ATOM 1982 O O . LYS A 1 244 ? -38.503 2.233 19.810 1.00 92.69 244 LYS A O 1
ATOM 1987 N N . GLN A 1 245 ? -36.448 2.752 19.060 1.00 89.00 245 GLN A N 1
ATOM 1988 C CA . GLN A 1 245 ? -35.927 3.168 20.356 1.00 89.00 245 GLN A CA 1
ATOM 1989 C C . GLN A 1 245 ? -36.562 4.488 20.825 1.00 89.00 245 GLN A C 1
ATOM 1991 O O . GLN A 1 245 ? -36.929 4.595 21.999 1.00 89.00 245 GLN A O 1
ATOM 1996 N N . GLU A 1 246 ? -36.762 5.457 19.928 1.00 89.94 246 GLU A N 1
ATOM 1997 C CA . GLU A 1 246 ? -37.492 6.701 20.213 1.00 89.94 246 GLU A CA 1
ATOM 1998 C C . GLU A 1 246 ? -38.966 6.454 20.558 1.00 89.94 246 GLU A C 1
ATOM 2000 O O . GLU A 1 246 ? -39.472 7.010 21.542 1.00 89.94 246 GLU A O 1
ATOM 2005 N N . ASP A 1 247 ? -39.647 5.580 19.812 1.00 92.69 247 ASP A N 1
ATOM 2006 C CA . ASP A 1 247 ? -41.037 5.197 20.086 1.00 92.69 247 ASP A CA 1
ATOM 2007 C C . ASP A 1 247 ? -41.166 4.555 21.478 1.00 92.69 247 ASP A C 1
ATOM 2009 O O . ASP A 1 247 ? -42.041 4.927 22.269 1.00 92.69 247 ASP A O 1
ATOM 2013 N N . LEU A 1 248 ? -40.256 3.636 21.826 1.00 92.94 248 LEU A N 1
ATOM 2014 C CA . LEU A 1 248 ? -40.226 2.983 23.138 1.00 92.94 248 LEU A CA 1
ATOM 2015 C C . LEU A 1 248 ? -39.955 3.989 24.269 1.00 92.94 248 LEU A C 1
ATOM 2017 O O . LEU A 1 248 ? -40.622 3.961 25.308 1.00 92.94 248 LEU A O 1
ATOM 2021 N N . ALA A 1 249 ? -39.004 4.905 24.069 1.00 89.69 249 ALA A N 1
ATOM 2022 C CA . ALA A 1 249 ? -38.705 5.965 25.028 1.00 89.69 249 ALA A CA 1
ATOM 2023 C C . ALA A 1 249 ? -39.916 6.888 25.241 1.00 89.69 249 ALA A C 1
ATOM 2025 O O . ALA A 1 249 ? -40.203 7.289 26.373 1.00 89.69 249 ALA A O 1
ATOM 2026 N N . THR A 1 250 ? -40.657 7.186 24.173 1.00 92.75 250 THR A N 1
ATOM 2027 C CA . THR A 1 250 ? -41.887 7.984 24.227 1.00 92.75 250 THR A CA 1
ATOM 2028 C C . THR A 1 250 ? -42.987 7.262 25.008 1.00 92.75 250 THR A C 1
ATOM 2030 O O . THR A 1 250 ? -43.603 7.865 25.890 1.00 92.75 250 THR A O 1
ATOM 2033 N N . GLN A 1 251 ? -43.188 5.960 24.773 1.00 89.81 251 GLN A N 1
ATOM 2034 C CA . GLN A 1 251 ? -44.150 5.150 25.532 1.00 89.81 251 GLN A CA 1
ATOM 2035 C C . GLN A 1 251 ? -43.818 5.091 27.029 1.00 89.81 251 GLN A C 1
ATOM 2037 O O . GLN A 1 251 ? -44.706 5.282 27.862 1.00 89.81 251 GLN A O 1
ATOM 2042 N N . LEU A 1 252 ? -42.547 4.887 27.390 1.00 89.06 252 LEU A N 1
ATOM 2043 C CA . LEU A 1 252 ? -42.111 4.861 28.791 1.00 89.06 252 LEU A CA 1
ATOM 2044 C C . LEU A 1 252 ? -42.352 6.201 29.500 1.00 89.06 252 LEU A C 1
ATOM 2046 O O . LEU A 1 252 ? -42.819 6.220 30.642 1.00 89.06 252 LEU A O 1
ATOM 2050 N N . ARG A 1 253 ? -42.095 7.328 28.822 1.00 87.62 253 ARG A N 1
ATOM 2051 C CA . ARG A 1 253 ? -42.404 8.665 29.358 1.00 87.62 253 ARG A CA 1
ATOM 2052 C C . ARG A 1 253 ? -43.902 8.832 29.606 1.00 87.62 253 ARG A C 1
ATOM 2054 O O . ARG A 1 253 ? -44.282 9.262 30.693 1.00 87.62 253 ARG A O 1
ATOM 2061 N N . LEU A 1 254 ? -44.755 8.442 28.658 1.00 86.06 254 LEU A N 1
ATOM 2062 C CA . LEU A 1 254 ? -46.211 8.495 28.838 1.00 86.06 254 LEU A CA 1
ATOM 2063 C C . LEU A 1 254 ? -46.682 7.629 30.014 1.00 86.06 254 LEU A C 1
ATOM 2065 O O . LEU A 1 254 ? -47.503 8.081 30.811 1.00 86.06 254 LEU A O 1
ATOM 2069 N N . PHE A 1 255 ? -46.120 6.429 30.173 1.00 86.31 255 PHE A N 1
ATOM 2070 C CA . PHE A 1 255 ? -46.451 5.537 31.286 1.00 86.31 255 PHE A CA 1
ATOM 2071 C C . PHE A 1 255 ? -46.075 6.149 32.646 1.00 86.31 255 PHE A C 1
ATOM 2073 O O . PHE A 1 255 ? -46.878 6.129 33.577 1.00 86.31 255 PHE A O 1
ATOM 2080 N N . SER A 1 256 ? -44.893 6.770 32.751 1.00 80.06 256 SER A N 1
ATOM 2081 C CA . SER A 1 256 ? -44.468 7.465 33.977 1.00 80.06 256 SER A CA 1
ATOM 2082 C C . SER A 1 256 ? -45.350 8.668 34.335 1.00 80.06 256 SER A C 1
ATOM 2084 O O . SER A 1 256 ? -45.637 8.892 35.512 1.00 80.06 256 SER A O 1
ATOM 2086 N N . LEU A 1 257 ? -45.838 9.412 33.335 1.00 77.38 257 LEU A N 1
ATOM 2087 C CA . LEU A 1 257 ? -46.773 10.519 33.546 1.00 77.38 257 LEU A CA 1
ATOM 2088 C C . LEU A 1 257 ? -48.118 10.007 34.071 1.00 77.38 257 LEU A C 1
ATOM 2090 O O . LEU A 1 257 ? -48.659 10.577 35.019 1.00 77.38 257 LEU A O 1
ATOM 2094 N N . PHE A 1 258 ? -48.618 8.899 33.522 1.00 75.38 258 PHE A N 1
ATOM 2095 C CA . PHE A 1 258 ? -49.863 8.274 33.970 1.00 75.38 258 PHE A CA 1
ATOM 2096 C C . PHE A 1 258 ? -49.769 7.754 35.415 1.00 75.38 258 PHE A C 1
ATOM 2098 O O . PHE A 1 258 ? -50.660 8.024 36.221 1.00 75.38 258 PHE A O 1
ATOM 2105 N N . ASP A 1 259 ? -48.665 7.089 35.779 1.00 70.69 259 ASP A N 1
ATOM 2106 C CA . ASP A 1 259 ? -48.443 6.582 37.145 1.00 70.69 259 ASP A CA 1
ATOM 2107 C C . ASP A 1 259 ? -48.267 7.729 38.163 1.00 70.69 259 ASP A C 1
ATOM 2109 O O . ASP A 1 259 ? -48.731 7.648 39.303 1.00 70.69 259 ASP A O 1
ATOM 2113 N N . SER A 1 260 ? -47.666 8.851 37.745 1.00 70.1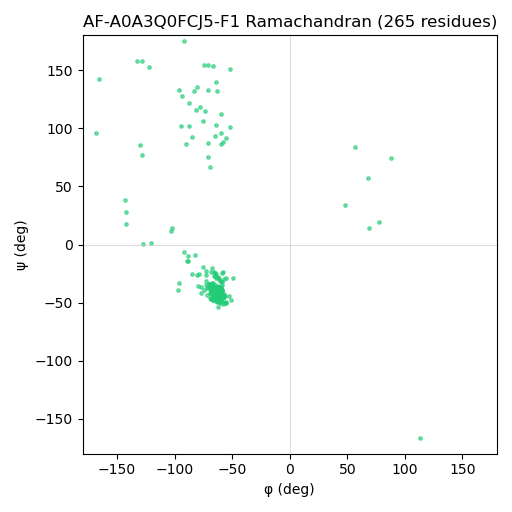2 260 SER A N 1
ATOM 2114 C CA . SER A 1 260 ? -47.554 10.058 38.578 1.00 70.12 260 SER A CA 1
ATOM 2115 C C . SER A 1 260 ? -48.892 10.782 38.789 1.00 70.12 260 SER A C 1
ATOM 2117 O O . SER A 1 260 ? -49.132 11.312 39.874 1.00 70.12 260 SER A O 1
ATOM 2119 N N . GLY A 1 261 ? -49.787 10.760 37.793 1.00 61.62 261 GLY A N 1
ATOM 2120 C CA . GLY A 1 261 ? -51.138 11.324 37.885 1.00 61.62 261 GLY A CA 1
ATOM 2121 C C . GLY A 1 261 ? -52.085 10.493 38.756 1.00 61.62 261 GLY A C 1
ATOM 2122 O O . GLY A 1 261 ? -52.942 11.047 39.439 1.00 61.62 261 GLY A O 1
ATOM 2123 N N . PHE A 1 262 ? -51.904 9.170 38.800 1.00 58.25 262 PHE A N 1
ATOM 2124 C CA . PHE A 1 262 ? -52.679 8.300 39.693 1.00 58.25 262 PHE A CA 1
ATOM 2125 C C . PHE A 1 262 ? -52.292 8.478 41.168 1.00 58.25 262 PHE A C 1
ATOM 2127 O O . PHE A 1 262 ? -53.158 8.459 42.039 1.00 58.25 262 PHE A O 1
ATOM 2134 N N . ARG A 1 263 ? -51.004 8.707 41.461 1.00 54.81 263 ARG A N 1
ATOM 2135 C CA . ARG A 1 263 ? -50.513 8.925 42.836 1.00 54.81 263 ARG A CA 1
ATOM 2136 C C . ARG A 1 263 ? -50.900 10.282 43.427 1.00 54.81 263 ARG A C 1
ATOM 2138 O O . ARG A 1 263 ? -50.933 10.411 44.646 1.00 54.81 263 ARG A O 1
ATOM 2145 N N . THR A 1 264 ? -51.187 11.285 42.599 1.00 54.59 264 THR A N 1
ATOM 2146 C CA . THR A 1 264 ? -51.642 12.610 43.058 1.00 54.59 264 THR A CA 1
ATOM 2147 C C . THR A 1 264 ? -53.162 12.715 43.203 1.00 54.59 264 THR A C 1
ATOM 2149 O O . THR A 1 264 ? -53.631 13.635 43.866 1.00 54.59 264 THR A O 1
ATOM 2152 N N . ALA A 1 265 ? -53.930 11.768 42.650 1.00 53.34 265 ALA A N 1
ATOM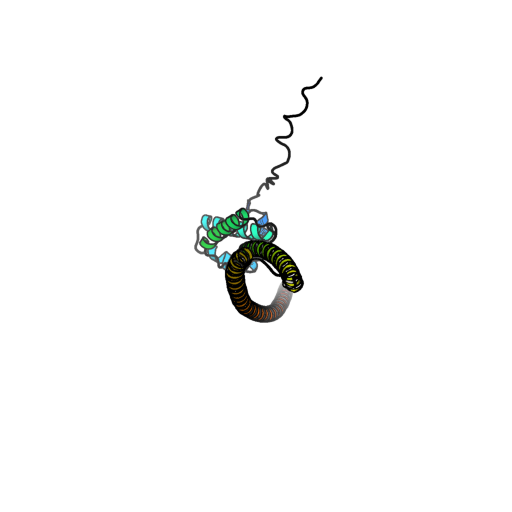 2153 C CA . ALA A 1 265 ? -55.395 11.740 42.722 1.00 53.34 265 ALA A CA 1
ATOM 2154 C C . ALA A 1 265 ? -55.965 10.940 43.914 1.00 53.34 265 ALA A C 1
ATOM 2156 O O . ALA A 1 265 ? -57.172 10.964 44.141 1.00 53.34 265 ALA A O 1
ATOM 2157 N N . THR A 1 266 ? -55.129 10.248 44.693 1.00 47.97 266 THR A N 1
ATOM 2158 C CA . THR A 1 266 ? -55.522 9.638 45.974 1.00 47.97 266 THR A CA 1
ATOM 2159 C C . THR A 1 266 ? -55.295 10.618 47.126 1.00 47.97 266 THR A C 1
ATOM 2161 O O . THR A 1 266 ? -54.238 10.596 47.757 1.00 47.97 266 THR A O 1
ATOM 2164 N N . PHE A 1 267 ? -56.285 11.471 47.381 1.00 45.62 267 PHE A N 1
ATOM 2165 C CA . PHE A 1 267 ? -56.511 12.188 48.639 1.00 45.62 267 PHE A CA 1
ATOM 2166 C C . PHE A 1 267 ? -58.005 12.169 48.957 1.00 45.62 267 PHE A C 1
ATOM 2168 O O . PHE A 1 267 ? -58.803 12.291 47.999 1.00 45.62 267 PHE A O 1
#

pLDDT: mean 78.31, std 16.1, range [34.72, 95.81]